Protein AF-A0A9W6KSX2-F1 (afdb_monomer_lite)

Radius of gyration: 22.11 Å; chains: 1; bounding box: 49×30×66 Å

Secondary structure (DSSP, 8-state):
-HHHHHHTSTT--EE-TTSPEEETTEEEEEEETTEEEETTSS-EEEEETTEEEESS-EEEPPPGGG-HHHHHHHHHHHHHHHHHHHHH-TT-HHHHHHHHHHHHHHHHHHHHHHHSGGGGGGS--HHHHHHTTHHHHHHHHHHHHHHHHHHHHTT--HHHHHHHHHHHHHHHHHHHHHHHHHHT----

pLDDT: mean 73.08, std 12.64, range [38.31, 95.81]

Foldseek 3Di:
DVLLCVQLVCQDFDADPVRWTDGNNFTWDDPDPQWTATPVRPWIWHDDPQWIDIVDDIGHDDDPCSHNVVVLVVLVVVLVVLVVVLVVCPPPVLSNVLSVLSSVLSVVVSCCSVPVSVVPSVHDDVVVVVSVVSLVVSLVSLVVVLVVLVVCVVPDDPVSVVVNVVSVVVNVVSVVVVVVVVVSDDDD

Organism: NCBI:txid53360

Structure (mmCIF, N/CA/C/O backbone):
data_AF-A0A9W6KSX2-F1
#
_entry.id   AF-A0A9W6KSX2-F1
#
loop_
_atom_site.group_PDB
_atom_site.id
_atom_site.type_symbol
_atom_site.label_atom_id
_atom_site.label_alt_id
_atom_site.label_comp_id
_atom_site.label_asym_id
_atom_site.label_entity_id
_atom_site.label_seq_id
_atom_site.pdbx_PDB_ins_code
_atom_site.Cartn_x
_atom_site.Cartn_y
_atom_site.Cartn_z
_atom_site.occupancy
_atom_site.B_iso_or_equiv
_atom_site.auth_seq_id
_atom_site.auth_comp_id
_atom_site.auth_asym_id
_atom_site.auth_atom_id
_atom_site.pdbx_PDB_model_num
ATOM 1 N N . MET A 1 1 ? -4.655 -10.029 7.990 1.00 45.19 1 MET A N 1
ATOM 2 C CA . MET A 1 1 ? -5.972 -9.410 7.705 1.00 45.19 1 MET A CA 1
ATOM 3 C C . MET A 1 1 ? -6.126 -8.093 8.462 1.00 45.19 1 MET A C 1
ATOM 5 O O . MET A 1 1 ? -6.450 -7.082 7.858 1.00 45.19 1 MET A O 1
ATOM 9 N N . GLU A 1 2 ? -5.774 -8.075 9.745 1.00 42.00 2 GLU A N 1
ATOM 10 C CA . GLU A 1 2 ? -5.816 -6.917 10.650 1.00 42.00 2 GLU A CA 1
ATOM 11 C C . GLU A 1 2 ? -5.175 -5.620 10.111 1.00 42.00 2 GLU A C 1
ATOM 13 O O . GLU A 1 2 ? -5.814 -4.574 10.108 1.00 42.00 2 GLU A O 1
ATOM 18 N N . ARG A 1 3 ? -3.954 -5.670 9.555 1.00 44.31 3 ARG A N 1
ATOM 19 C CA . ARG A 1 3 ? -3.257 -4.478 9.019 1.00 44.31 3 ARG A CA 1
ATOM 20 C C . ARG A 1 3 ? -3.968 -3.819 7.834 1.00 44.31 3 ARG A C 1
ATOM 22 O O . ARG A 1 3 ? -3.914 -2.602 7.681 1.00 44.31 3 ARG A O 1
ATOM 29 N N . LEU A 1 4 ? -4.672 -4.603 7.022 1.00 45.72 4 LEU A N 1
ATOM 30 C CA . LEU A 1 4 ? -5.437 -4.089 5.887 1.00 45.72 4 LEU A CA 1
ATOM 31 C C . LEU A 1 4 ? -6.707 -3.379 6.349 1.00 45.72 4 LEU A C 1
ATOM 33 O O . LEU A 1 4 ? -7.027 -2.302 5.863 1.00 45.72 4 LEU A O 1
ATOM 37 N N . LEU A 1 5 ? -7.370 -3.923 7.363 1.00 48.94 5 LEU A N 1
ATOM 38 C CA . LEU A 1 5 ? -8.538 -3.307 7.984 1.00 48.94 5 LEU A CA 1
ATOM 39 C C . LEU A 1 5 ? -8.182 -2.033 8.782 1.00 48.94 5 LEU A C 1
ATOM 41 O O . LEU A 1 5 ? -8.988 -1.098 8.835 1.00 48.94 5 LEU A O 1
ATOM 45 N N . VAL A 1 6 ? -6.957 -1.953 9.325 1.00 51.69 6 VAL A N 1
ATOM 46 C CA . VAL A 1 6 ? -6.369 -0.723 9.895 1.00 51.69 6 VAL A CA 1
ATOM 47 C C . VAL A 1 6 ? -6.092 0.323 8.805 1.00 51.69 6 VAL A C 1
ATOM 49 O O . VAL A 1 6 ? -6.403 1.505 8.986 1.00 51.69 6 VAL A O 1
ATOM 52 N N . LEU A 1 7 ? -5.551 -0.089 7.652 1.00 48.88 7 LEU A N 1
ATOM 53 C CA . LEU A 1 7 ? -5.307 0.801 6.507 1.00 48.88 7 LEU A CA 1
ATOM 54 C C . LEU A 1 7 ? -6.605 1.343 5.895 1.00 48.88 7 LEU A C 1
ATOM 56 O O . LEU A 1 7 ? -6.658 2.517 5.535 1.00 48.88 7 LEU A O 1
ATOM 60 N N . LEU A 1 8 ? -7.653 0.521 5.828 1.00 51.03 8 LEU A N 1
ATOM 61 C CA . LEU A 1 8 ? -8.953 0.856 5.235 1.00 51.03 8 LEU A CA 1
ATOM 62 C C . LEU A 1 8 ? -9.888 1.623 6.185 1.00 51.03 8 LEU A C 1
ATOM 64 O O . LEU A 1 8 ? -11.040 1.886 5.850 1.00 51.03 8 LEU A O 1
ATOM 68 N N . GLY A 1 9 ? -9.407 2.007 7.368 1.00 50.12 9 GLY A N 1
ATOM 69 C CA . GLY A 1 9 ? -10.124 2.886 8.291 1.00 50.12 9 GLY A CA 1
ATOM 70 C C . GLY A 1 9 ? -11.144 2.193 9.197 1.00 50.12 9 GLY A C 1
ATOM 71 O O . GLY A 1 9 ? -11.466 2.754 10.236 1.00 50.12 9 GLY A O 1
ATOM 72 N N . SER A 1 10 ? -11.591 0.975 8.875 1.00 49.28 10 SER A N 1
ATOM 73 C CA . SER A 1 10 ? -12.605 0.251 9.666 1.00 49.28 10 SER A CA 1
ATOM 74 C C . SER A 1 10 ? -12.151 -0.155 11.077 1.00 49.28 10 SER A C 1
ATOM 76 O O . SER A 1 10 ? -12.988 -0.334 11.953 1.00 49.28 10 SER A O 1
ATOM 78 N N . LEU A 1 11 ? -10.837 -0.255 11.323 1.00 60.06 11 LEU A N 1
ATOM 79 C CA . LEU A 1 11 ? -10.276 -0.536 12.655 1.00 60.06 11 LEU A CA 1
ATOM 80 C C . LEU A 1 11 ? -9.572 0.669 13.287 1.00 60.06 11 LEU A C 1
ATOM 82 O O . LEU A 1 11 ? -8.834 0.505 14.259 1.00 60.06 11 LEU A O 1
ATOM 86 N N . ARG A 1 12 ? -9.725 1.875 12.726 1.00 68.44 12 ARG A N 1
ATOM 87 C CA . ARG A 1 12 ? -9.103 3.058 13.326 1.00 68.44 12 ARG A CA 1
ATOM 88 C C . ARG A 1 12 ? -9.795 3.392 14.635 1.00 68.44 12 ARG A C 1
ATOM 90 O O . ARG A 1 12 ? -11.015 3.384 14.715 1.00 68.44 12 ARG A O 1
ATOM 97 N N . LEU A 1 13 ? -8.981 3.741 15.622 1.00 78.38 13 LEU A N 1
ATOM 98 C CA . LEU A 1 13 ? -9.463 4.377 16.830 1.00 78.38 13 LEU A CA 1
ATOM 99 C C . LEU A 1 13 ? -10.083 5.729 16.456 1.00 78.38 13 LEU A C 1
ATOM 101 O O . LEU A 1 13 ? -9.382 6.617 15.962 1.00 78.38 13 LEU A O 1
ATOM 105 N N . THR A 1 14 ? -11.381 5.880 16.686 1.00 84.75 14 THR A N 1
ATOM 106 C CA . THR A 1 14 ? -12.082 7.161 16.556 1.00 84.75 14 THR A CA 1
ATOM 107 C C . THR A 1 14 ? -12.855 7.447 17.827 1.00 84.75 14 THR A C 1
ATOM 109 O O . THR A 1 14 ? -13.502 6.555 18.366 1.00 84.75 14 THR A O 1
ATOM 112 N N . VAL A 1 15 ? -12.801 8.693 18.288 1.00 87.31 15 VAL A N 1
ATOM 113 C CA . VAL A 1 15 ? -13.547 9.150 19.463 1.00 87.31 15 VAL A CA 1
ATOM 114 C C . VAL A 1 15 ? -14.745 9.952 18.966 1.00 87.31 15 VAL A C 1
ATOM 116 O O . VAL A 1 15 ? -14.569 10.928 18.232 1.00 87.31 15 VAL A O 1
ATOM 119 N N . ALA A 1 16 ? -15.951 9.508 19.307 1.00 87.81 16 ALA A N 1
ATOM 120 C CA . ALA A 1 16 ? -17.188 10.216 19.016 1.00 87.81 16 ALA A CA 1
ATOM 121 C C . ALA A 1 16 ? -17.361 11.424 19.956 1.00 87.81 16 ALA A C 1
ATOM 123 O O . ALA A 1 16 ? -16.694 11.548 20.982 1.00 87.81 16 ALA A O 1
ATOM 124 N N . GLY A 1 17 ? -18.246 12.357 19.590 1.00 87.00 17 GLY A N 1
ATOM 125 C CA . GLY A 1 17 ? -18.439 13.609 20.337 1.00 87.00 17 GLY A CA 1
ATOM 126 C C . GLY A 1 17 ? -19.014 13.432 21.749 1.00 87.00 17 GLY A C 1
ATOM 127 O O . GLY A 1 17 ? -18.943 14.357 22.550 1.00 87.00 17 GLY A O 1
ATOM 128 N N . ASP A 1 18 ? -19.564 12.257 22.049 1.00 90.06 18 ASP A N 1
ATOM 129 C CA . ASP A 1 18 ? -20.077 11.846 23.358 1.00 90.06 18 ASP A CA 1
ATOM 130 C C . ASP A 1 18 ? -19.019 11.147 24.235 1.00 90.06 18 ASP A C 1
ATOM 132 O O . ASP A 1 18 ? -19.313 10.783 25.369 1.00 90.06 18 ASP A O 1
ATOM 136 N N . GLY A 1 19 ? -17.793 10.971 23.726 1.00 90.38 19 GLY A N 1
ATOM 137 C CA . GLY A 1 19 ? -16.716 10.254 24.409 1.00 90.38 19 GLY A CA 1
ATOM 138 C C . GLY A 1 19 ? -16.679 8.748 24.133 1.00 90.38 19 GLY A C 1
ATOM 139 O O . GLY A 1 19 ? -15.767 8.081 24.618 1.00 90.38 19 GLY A O 1
ATOM 140 N N . THR A 1 20 ? -17.603 8.207 23.330 1.00 91.94 20 THR A N 1
ATOM 141 C CA . THR A 1 20 ? -17.569 6.798 22.915 1.00 91.94 20 THR A CA 1
ATOM 142 C C . THR A 1 20 ? -16.361 6.550 22.012 1.00 91.94 20 THR A C 1
ATOM 144 O O . THR A 1 20 ? -16.126 7.266 21.034 1.00 91.94 20 THR A O 1
ATOM 147 N N . VAL A 1 21 ? -15.577 5.521 22.324 1.00 90.44 21 VAL A N 1
ATOM 148 C CA . VAL A 1 21 ? -14.418 5.111 21.530 1.00 90.44 21 VAL A CA 1
ATOM 149 C C . VAL A 1 21 ? -14.839 3.977 20.610 1.00 90.44 21 VAL A C 1
ATOM 151 O O . VAL A 1 21 ? -15.205 2.898 21.063 1.00 90.44 21 VAL A O 1
ATOM 154 N N . HIS A 1 22 ? -14.743 4.193 19.304 1.00 87.69 22 HIS A N 1
ATOM 155 C CA . HIS A 1 22 ? -14.868 3.117 18.331 1.00 87.69 22 HIS A CA 1
ATOM 156 C C . HIS A 1 22 ? -13.477 2.588 18.010 1.00 87.69 22 HIS A C 1
ATOM 158 O O . HIS A 1 22 ? -12.605 3.332 17.549 1.00 87.69 22 HIS A O 1
ATOM 164 N N . PHE A 1 23 ? -13.269 1.298 18.240 1.00 86.50 23 PHE A N 1
ATOM 165 C CA . PHE A 1 23 ? -12.030 0.620 17.900 1.00 86.50 23 PHE A CA 1
ATOM 166 C C . PHE A 1 23 ? -12.359 -0.763 17.368 1.00 86.50 23 PHE A C 1
ATOM 168 O O . PHE A 1 23 ? -13.165 -1.489 17.933 1.00 86.50 23 PHE A O 1
ATOM 175 N N . LYS A 1 24 ? -11.761 -1.121 16.233 1.00 81.81 24 LYS A N 1
ATOM 176 C CA . LYS A 1 24 ? -11.943 -2.437 15.610 1.00 81.81 24 LYS A CA 1
ATOM 177 C C . LYS A 1 24 ? -13.386 -2.868 15.304 1.00 81.81 24 LYS A C 1
ATOM 179 O O . LYS A 1 24 ? -13.676 -4.055 15.253 1.00 81.81 24 LYS A O 1
ATOM 184 N N . GLY A 1 25 ? -14.278 -1.911 15.059 1.00 81.75 25 GLY A N 1
ATOM 185 C CA . GLY A 1 25 ? -15.701 -2.193 14.844 1.00 81.75 25 GLY A CA 1
ATOM 186 C C . GLY A 1 25 ? -16.497 -2.432 16.131 1.00 81.75 25 GLY A C 1
ATOM 187 O O . GLY A 1 25 ? -17.696 -2.673 16.044 1.00 81.75 25 GLY A O 1
ATOM 188 N N . HIS A 1 26 ? -15.862 -2.312 17.298 1.00 88.62 26 HIS A N 1
ATOM 189 C CA . HIS A 1 26 ? -16.503 -2.362 18.605 1.00 88.62 26 HIS A CA 1
ATOM 190 C C . HIS A 1 26 ? -16.639 -0.958 19.200 1.00 88.62 26 HIS A C 1
ATOM 192 O O . HIS A 1 26 ? -15.851 -0.052 18.906 1.00 88.62 26 HIS A O 1
ATOM 198 N N . GLU A 1 27 ? -17.663 -0.788 20.033 1.00 93.19 27 GLU A N 1
ATOM 199 C CA . GLU A 1 27 ? -17.914 0.423 20.811 1.00 93.19 27 GLU A CA 1
ATOM 200 C C . GLU A 1 27 ? -17.447 0.213 22.245 1.00 93.19 27 GLU A C 1
ATOM 202 O O . GLU A 1 27 ? -17.906 -0.707 22.926 1.00 93.19 27 GLU A O 1
ATOM 207 N N . TYR A 1 28 ? -16.568 1.098 22.699 1.00 94.44 28 TYR A N 1
ATOM 208 C CA . TYR A 1 28 ? -16.065 1.132 24.057 1.00 94.44 28 TYR A CA 1
ATOM 209 C C . TYR A 1 28 ? -16.536 2.419 24.739 1.00 94.44 28 TYR A C 1
ATOM 211 O O . TYR A 1 28 ? -16.356 3.522 24.216 1.00 94.44 28 TYR A O 1
ATOM 219 N N . ALA A 1 29 ? -17.147 2.274 25.909 1.00 95.81 29 ALA A N 1
ATOM 220 C CA . ALA A 1 29 ? -17.600 3.379 26.745 1.00 95.81 29 ALA A CA 1
ATOM 221 C C . ALA A 1 29 ? -16.630 3.586 27.913 1.00 95.81 29 ALA A C 1
ATOM 223 O O . ALA A 1 29 ? -16.002 2.633 28.372 1.00 95.81 29 ALA A O 1
ATOM 224 N N . ASP A 1 30 ? -16.511 4.823 28.395 1.00 94.56 30 ASP A N 1
ATOM 225 C CA . ASP A 1 30 ? -15.675 5.136 29.557 1.00 94.56 30 ASP A CA 1
ATOM 226 C C . ASP A 1 30 ? -16.168 4.361 30.793 1.00 94.56 30 ASP A C 1
ATOM 228 O O . ASP A 1 30 ? -17.314 4.507 31.224 1.00 94.56 30 ASP A O 1
ATOM 232 N N . ALA A 1 31 ? -15.294 3.519 31.343 1.00 94.12 31 ALA A N 1
ATOM 233 C CA . ALA A 1 31 ? -15.515 2.757 32.570 1.00 94.12 31 ALA A CA 1
ATOM 234 C C . ALA A 1 31 ? -14.846 3.424 33.790 1.00 94.12 31 ALA A C 1
ATOM 236 O O . ALA A 1 31 ? -14.932 2.911 34.908 1.00 94.12 31 ALA A O 1
ATOM 237 N N . GLY A 1 32 ? -14.205 4.582 33.592 1.00 92.56 32 GLY A N 1
ATOM 238 C CA . GLY A 1 32 ? -13.496 5.350 34.606 1.00 92.56 32 GLY A CA 1
ATOM 239 C C . GLY A 1 32 ? -12.005 5.016 34.688 1.00 92.56 32 GLY A C 1
ATOM 240 O O . GLY A 1 32 ? -11.540 3.946 34.307 1.00 92.56 32 GLY A O 1
ATOM 241 N N . GLY A 1 33 ? -11.209 5.964 35.195 1.00 89.38 33 GLY A N 1
ATOM 242 C CA . GLY A 1 33 ? -9.768 5.760 35.408 1.00 89.38 33 GLY A CA 1
ATOM 243 C C . GLY A 1 33 ? -8.941 5.596 34.124 1.00 89.38 33 GLY A C 1
ATOM 244 O O . GLY A 1 33 ? -7.821 5.097 34.192 1.00 89.38 33 GLY A O 1
ATOM 245 N N . GLY A 1 34 ? -9.475 6.005 32.966 1.00 89.06 34 GLY A N 1
ATOM 246 C CA . GLY A 1 34 ? -8.834 5.821 31.657 1.00 89.06 34 GLY A CA 1
ATOM 247 C C . GLY A 1 34 ? -9.027 4.425 31.051 1.00 89.06 34 GLY A C 1
ATOM 248 O O . GLY A 1 34 ? -8.424 4.132 30.017 1.00 89.06 34 GLY A O 1
ATOM 249 N N . LEU A 1 35 ? -9.852 3.587 31.686 1.00 92.38 35 LEU A N 1
ATOM 250 C CA . LEU A 1 35 ? -10.306 2.300 31.177 1.00 92.38 35 LEU A CA 1
ATOM 251 C C . LEU A 1 35 ? -11.591 2.503 30.375 1.00 92.38 35 LEU A C 1
ATOM 253 O O . LEU A 1 35 ? -12.512 3.173 30.834 1.00 92.38 35 LEU A O 1
ATOM 257 N N . TYR A 1 36 ? -11.672 1.883 29.208 1.00 94.75 36 TYR A N 1
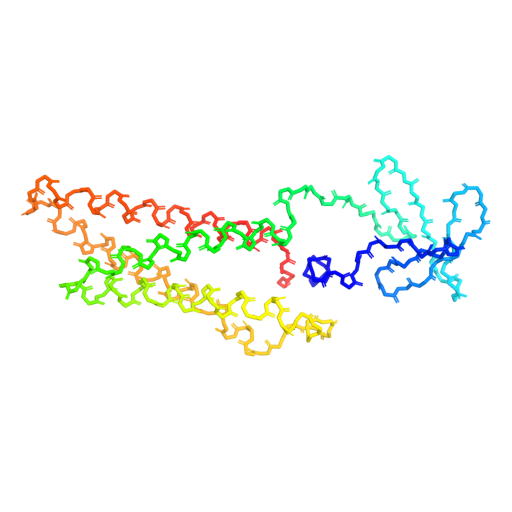ATOM 258 C CA . TYR A 1 36 ? -12.888 1.834 28.411 1.00 94.75 36 TYR A CA 1
ATOM 259 C C . TYR A 1 36 ? -13.357 0.385 28.336 1.00 94.75 36 TYR A C 1
ATOM 261 O O . TYR A 1 36 ? -12.557 -0.500 28.059 1.00 94.75 36 TYR A O 1
ATOM 269 N N . ALA A 1 37 ? -14.634 0.122 28.583 1.00 95.50 37 ALA A N 1
ATOM 270 C CA . ALA A 1 37 ? -15.202 -1.220 28.483 1.00 95.50 37 ALA A CA 1
ATOM 271 C C . ALA A 1 37 ? -16.023 -1.332 27.202 1.00 95.50 37 ALA A C 1
ATOM 273 O O . ALA A 1 37 ? -16.788 -0.420 26.870 1.00 95.50 37 ALA A O 1
ATOM 274 N N . GLN A 1 38 ? -15.883 -2.446 26.483 1.00 95.12 38 GLN A N 1
ATOM 275 C CA . GLN A 1 38 ? -16.769 -2.752 25.370 1.00 95.12 38 GLN A CA 1
ATOM 276 C C . GLN A 1 38 ? -18.211 -2.789 25.885 1.00 95.12 38 GLN A C 1
ATOM 278 O O . GLN A 1 38 ? -18.476 -3.269 26.986 1.00 95.12 38 GLN A O 1
ATOM 283 N N . ARG A 1 39 ? -19.164 -2.308 25.084 1.00 91.19 39 ARG A N 1
ATOM 284 C CA . ARG A 1 39 ? -20.585 -2.248 25.465 1.00 91.19 39 ARG A CA 1
ATOM 285 C C . ARG A 1 39 ? -21.181 -3.603 25.878 1.00 91.19 39 ARG A C 1
ATOM 287 O O . ARG A 1 39 ? -22.082 -3.640 26.710 1.00 91.19 39 ARG A O 1
ATOM 294 N N . ASP A 1 40 ? -20.641 -4.689 25.328 1.00 90.62 40 ASP A N 1
ATOM 295 C CA . ASP A 1 40 ? -21.025 -6.074 25.632 1.00 90.62 40 ASP A CA 1
ATOM 296 C C . ASP A 1 40 ? -20.264 -6.668 26.837 1.00 90.62 40 ASP A C 1
ATOM 298 O O . ASP A 1 40 ? -20.581 -7.762 27.291 1.00 90.62 40 ASP A O 1
ATOM 302 N N . GLY A 1 41 ? -19.270 -5.948 27.372 1.00 87.69 41 GLY A N 1
ATOM 303 C CA . GLY A 1 41 ? -18.492 -6.321 28.558 1.00 87.69 41 GLY A CA 1
ATOM 304 C C . GLY A 1 41 ? -17.389 -7.363 28.340 1.00 87.69 41 GLY A C 1
ATOM 305 O O . GLY A 1 41 ? -16.785 -7.794 29.318 1.00 87.69 41 GLY A O 1
ATOM 306 N N . GLU A 1 42 ? -17.125 -7.781 27.099 1.00 88.44 42 GLU A N 1
ATOM 307 C CA . GLU A 1 42 ? -16.169 -8.864 26.804 1.00 88.44 42 GLU A CA 1
ATOM 308 C C . GLU A 1 42 ? -14.704 -8.423 26.675 1.00 88.44 42 GLU A C 1
ATOM 310 O O . GLU A 1 42 ? -13.815 -9.267 26.763 1.00 88.44 42 G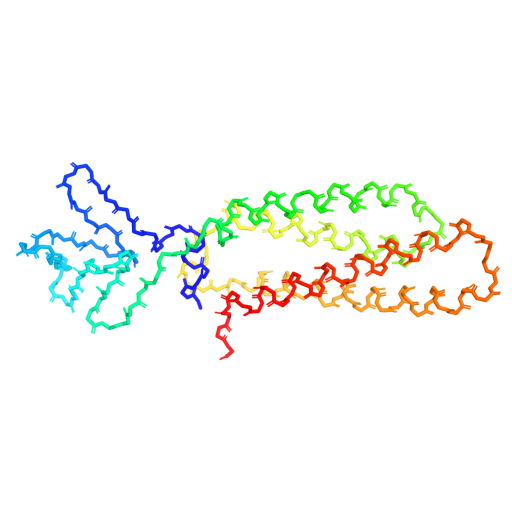LU A O 1
ATOM 315 N N . ASP A 1 43 ? -14.440 -7.131 26.474 1.00 91.50 43 ASP A N 1
ATOM 316 C CA . ASP A 1 43 ? -13.091 -6.603 26.252 1.00 91.50 43 ASP A CA 1
ATOM 317 C C . ASP A 1 43 ? -12.939 -5.218 26.887 1.00 91.50 43 ASP A C 1
ATOM 319 O O . ASP A 1 43 ? -13.886 -4.421 26.941 1.00 91.50 43 ASP A O 1
ATOM 323 N N . HIS A 1 44 ? -11.726 -4.916 27.335 1.00 92.88 44 HIS A N 1
ATOM 324 C CA . HIS A 1 44 ? -11.356 -3.617 27.873 1.00 92.88 44 HIS A CA 1
ATOM 325 C C . HIS A 1 44 ? -10.279 -2.979 27.018 1.00 92.88 44 HIS A C 1
ATOM 327 O O . HIS A 1 44 ? -9.358 -3.632 26.547 1.00 92.88 44 HIS A O 1
ATOM 333 N N . LEU A 1 45 ? -10.370 -1.666 26.862 1.00 91.81 45 LEU A N 1
ATOM 334 C CA . LEU A 1 45 ? -9.443 -0.859 26.100 1.00 91.81 45 LEU A CA 1
ATOM 335 C C . LEU A 1 45 ? -8.778 0.157 27.025 1.00 91.81 45 LEU A C 1
ATOM 337 O O . LEU A 1 45 ? -9.434 0.911 27.744 1.00 91.81 45 LEU A O 1
ATOM 341 N N . VAL A 1 46 ? -7.451 0.188 26.985 1.00 93.06 46 VAL A N 1
ATOM 342 C CA . VAL A 1 46 ? -6.616 1.113 27.753 1.00 93.06 46 VAL A CA 1
ATOM 343 C C . VAL A 1 46 ? -5.631 1.825 26.843 1.00 93.06 46 VAL A C 1
ATOM 345 O O . VAL A 1 46 ? -5.022 1.238 25.948 1.00 93.06 46 VAL A O 1
ATOM 348 N N . PHE A 1 47 ? -5.444 3.114 27.104 1.00 89.00 47 PHE A N 1
ATOM 349 C CA . PHE A 1 47 ? -4.448 3.931 26.422 1.00 89.00 47 PHE A CA 1
ATOM 350 C C . PHE A 1 47 ? -3.180 4.011 27.267 1.00 89.00 47 PHE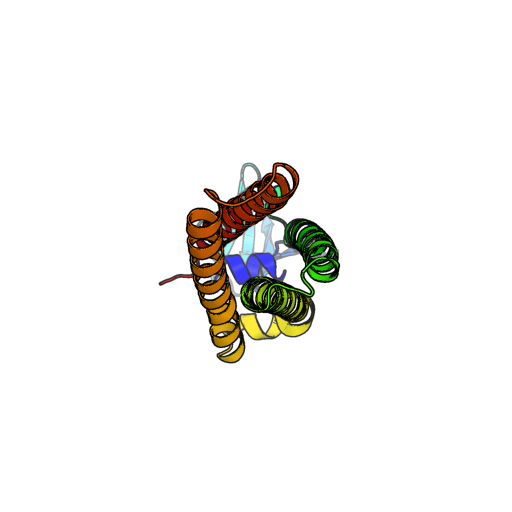 A C 1
ATOM 352 O O . PHE A 1 47 ? -3.217 4.487 28.401 1.00 89.00 47 PHE A O 1
ATOM 359 N N . ARG A 1 48 ? -2.042 3.581 26.714 1.00 87.62 48 ARG A N 1
ATOM 360 C CA . ARG A 1 48 ? -0.753 3.591 27.419 1.00 87.62 48 ARG A CA 1
ATOM 361 C C . ARG A 1 48 ? 0.365 4.031 26.490 1.00 87.62 48 ARG A C 1
ATOM 363 O O . ARG A 1 48 ? 0.575 3.415 25.456 1.00 87.62 48 ARG A O 1
ATOM 370 N N . ASP A 1 49 ? 1.074 5.101 26.845 1.00 86.38 49 ASP A N 1
ATOM 371 C CA . ASP A 1 49 ? 2.280 5.559 26.136 1.00 86.38 49 ASP A CA 1
ATOM 372 C C . ASP A 1 49 ? 2.099 5.724 24.607 1.00 86.38 49 ASP A C 1
ATOM 374 O O . ASP A 1 49 ? 2.982 5.414 23.811 1.00 86.38 49 ASP A O 1
ATOM 378 N N . GLY A 1 50 ? 0.923 6.198 24.171 1.00 78.44 50 GLY A N 1
ATOM 379 C CA . GLY A 1 50 ? 0.588 6.353 22.746 1.00 78.44 50 GLY A CA 1
ATOM 380 C C . GLY A 1 50 ? 0.174 5.059 22.028 1.00 78.44 50 GLY A C 1
ATOM 381 O O . GLY A 1 50 ? -0.012 5.071 20.809 1.00 78.44 50 GLY A O 1
ATOM 382 N N . ARG A 1 51 ? 0.004 3.966 22.775 1.00 81.62 51 ARG A N 1
ATOM 383 C CA . ARG A 1 51 ? -0.515 2.668 22.332 1.00 81.62 51 ARG A CA 1
ATOM 384 C C . ARG A 1 51 ? -1.925 2.438 22.859 1.00 81.62 51 ARG A C 1
ATOM 386 O O . ARG A 1 51 ? -2.354 3.058 23.834 1.00 81.62 51 ARG A O 1
ATOM 393 N N . VAL A 1 52 ? -2.627 1.534 22.192 1.00 85.44 52 VAL A N 1
ATOM 394 C CA . VAL A 1 52 ? -3.958 1.059 22.564 1.00 85.44 52 VAL A CA 1
ATOM 395 C C . VAL A 1 52 ? -3.813 -0.412 22.914 1.00 85.44 52 VAL A C 1
ATOM 397 O O . VAL A 1 52 ? -3.451 -1.208 22.051 1.00 85.44 52 VAL A O 1
ATOM 400 N N . ALA A 1 53 ? -4.048 -0.767 24.169 1.00 87.88 53 ALA A N 1
ATOM 401 C CA . ALA A 1 53 ? -4.051 -2.146 24.628 1.00 87.88 53 ALA A CA 1
ATOM 402 C C . ALA A 1 53 ? -5.499 -2.611 24.799 1.00 87.88 53 ALA A C 1
ATOM 404 O O . ALA A 1 53 ? -6.314 -1.879 25.356 1.00 87.88 53 ALA A O 1
ATOM 405 N N . THR A 1 54 ? -5.797 -3.799 24.281 1.00 88.94 54 THR A N 1
ATOM 406 C CA . THR A 1 54 ? -7.021 -4.552 24.607 1.00 88.94 54 THR A CA 1
ATOM 407 C C . THR A 1 54 ? -6.686 -5.650 25.620 1.00 88.94 54 THR A C 1
ATOM 409 O O . THR A 1 54 ? -5.496 -5.868 25.859 1.00 88.94 54 THR A O 1
ATOM 412 N N . ASP A 1 55 ? -7.655 -6.400 26.154 1.00 86.88 55 ASP A N 1
ATOM 413 C CA . ASP A 1 55 ? -7.351 -7.555 27.028 1.00 86.88 55 ASP A CA 1
ATOM 414 C C . ASP A 1 55 ? -6.512 -8.635 26.304 1.00 86.88 55 ASP A C 1
ATOM 416 O O . ASP A 1 55 ? -5.871 -9.483 26.929 1.00 86.88 55 ASP A O 1
ATOM 420 N N . GLY A 1 56 ? -6.487 -8.584 24.968 1.00 84.12 56 GLY A N 1
ATOM 421 C CA . GLY A 1 56 ? -5.577 -9.335 24.111 1.00 84.12 56 GLY A CA 1
ATOM 422 C C . GLY A 1 56 ? -4.295 -8.563 23.738 1.00 84.12 56 GLY A C 1
ATOM 423 O O . GLY A 1 56 ? -3.476 -8.241 24.596 1.00 84.12 56 GLY A O 1
ATOM 424 N N . PRO A 1 57 ? -4.026 -8.339 22.439 1.00 80.50 57 PRO A N 1
ATOM 425 C CA . PRO A 1 57 ? -2.758 -7.761 21.993 1.00 80.50 57 PRO A CA 1
ATOM 426 C C . PRO A 1 57 ? -2.721 -6.226 22.123 1.00 80.50 57 PRO A C 1
ATOM 428 O O . PRO A 1 57 ? -3.750 -5.546 22.133 1.00 80.50 57 PRO A O 1
ATOM 431 N N . GLU A 1 58 ? -1.505 -5.677 22.177 1.00 82.00 58 GLU A N 1
ATOM 432 C CA . GLU A 1 58 ? -1.256 -4.233 22.124 1.00 82.00 58 GLU A CA 1
ATOM 433 C C . GLU A 1 58 ? -1.106 -3.744 20.677 1.00 82.00 58 GLU A C 1
ATOM 435 O O . GLU A 1 58 ? -0.433 -4.369 19.853 1.00 82.00 58 GLU A O 1
ATOM 440 N N . TYR A 1 59 ? -1.683 -2.580 20.382 1.00 77.44 59 TYR A N 1
ATOM 441 C CA . TYR A 1 59 ? -1.604 -1.927 19.080 1.00 77.44 59 TYR A CA 1
ATOM 442 C C . TYR A 1 59 ? -0.874 -0.592 19.196 1.00 77.44 59 TYR A C 1
ATOM 444 O O . TYR A 1 59 ? -1.230 0.286 19.986 1.00 77.44 59 TYR A O 1
ATOM 452 N N . GLU A 1 60 ? 0.142 -0.415 18.359 1.00 76.06 60 GLU A N 1
ATOM 453 C CA . GLU A 1 60 ? 0.882 0.835 18.254 1.00 76.06 60 GLU A CA 1
ATOM 454 C C . GLU A 1 60 ? 0.276 1.735 17.176 1.00 76.06 60 GLU A C 1
ATOM 456 O O . GLU A 1 60 ? -0.206 1.275 16.133 1.00 76.06 60 GLU A O 1
ATOM 461 N N . ARG A 1 61 ? 0.296 3.047 17.426 1.00 68.00 61 ARG A N 1
ATOM 462 C CA . ARG A 1 61 ? -0.121 4.030 16.433 1.00 68.00 61 ARG A CA 1
ATOM 463 C C . ARG A 1 61 ? 0.810 3.940 15.226 1.00 68.00 61 ARG A C 1
ATOM 465 O O . ARG A 1 61 ? 2.000 4.216 15.337 1.00 68.00 61 ARG A O 1
ATOM 472 N N . LEU A 1 62 ? 0.244 3.621 14.064 1.00 62.38 62 LEU A N 1
ATOM 473 C CA . LEU A 1 62 ? 0.970 3.679 12.798 1.00 62.38 62 LEU A CA 1
ATOM 474 C C . LEU A 1 62 ? 1.544 5.083 12.576 1.00 62.38 62 LEU A C 1
ATOM 476 O O . LEU A 1 62 ? 0.849 6.090 12.770 1.00 62.38 62 LEU A O 1
ATOM 480 N N . GLY A 1 63 ? 2.810 5.143 12.160 1.00 66.25 63 GLY A N 1
ATOM 481 C CA . GLY A 1 63 ? 3.472 6.402 11.861 1.00 66.25 63 GLY A CA 1
ATOM 482 C C . GLY A 1 63 ? 2.824 7.102 10.660 1.00 66.25 63 GLY A C 1
ATOM 483 O O . GLY A 1 63 ? 2.131 6.471 9.859 1.00 66.25 63 GLY A O 1
ATOM 484 N N . PRO A 1 64 ? 3.063 8.412 10.463 1.00 64.50 64 PRO A N 1
ATOM 485 C CA . PRO A 1 64 ? 2.574 9.128 9.280 1.00 64.50 64 PRO A CA 1
ATOM 486 C C . PRO A 1 64 ? 3.042 8.481 7.967 1.00 64.50 64 PRO A C 1
ATOM 488 O O . PRO A 1 64 ? 2.305 8.486 6.978 1.00 64.50 64 PRO A O 1
ATOM 491 N N . ALA A 1 65 ? 4.245 7.894 7.992 1.00 60.16 65 ALA A N 1
ATOM 492 C CA . ALA A 1 65 ? 4.852 7.153 6.890 1.00 60.16 65 ALA A CA 1
ATOM 493 C C . ALA A 1 65 ? 4.030 5.922 6.465 1.00 60.16 65 ALA A C 1
ATOM 495 O O . ALA A 1 65 ? 3.994 5.587 5.286 1.00 60.16 65 ALA A O 1
ATOM 496 N N . ASP A 1 66 ? 3.305 5.308 7.401 1.00 59.50 66 ASP A N 1
ATOM 497 C CA . ASP A 1 66 ? 2.524 4.087 7.176 1.00 59.50 66 ASP A CA 1
ATOM 498 C C . ASP A 1 66 ? 1.066 4.387 6.796 1.00 59.50 66 ASP A C 1
ATOM 500 O O . ASP A 1 66 ? 0.231 3.489 6.664 1.00 59.50 66 ASP A O 1
ATOM 504 N N . SER A 1 67 ? 0.720 5.667 6.637 1.00 61.91 67 SER A N 1
ATOM 505 C CA . SER A 1 67 ? -0.644 6.069 6.324 1.00 61.91 67 SER A CA 1
ATOM 506 C C . SER A 1 67 ? -1.005 5.742 4.870 1.00 61.91 67 SER A C 1
ATOM 508 O O . SER A 1 67 ? -0.279 6.072 3.930 1.00 61.91 67 SER A O 1
ATOM 510 N N . LEU A 1 68 ? -2.178 5.126 4.671 1.00 66.00 68 LEU A N 1
ATOM 511 C CA . LEU A 1 68 ? -2.716 4.816 3.341 1.00 66.00 68 LEU A CA 1
ATOM 512 C C . LEU A 1 68 ? -2.668 6.021 2.375 1.00 66.00 68 LEU A C 1
ATOM 514 O O . LEU A 1 68 ? -2.212 5.831 1.251 1.00 66.00 68 LEU A O 1
ATOM 518 N N . PRO A 1 69 ? -3.058 7.256 2.765 1.00 65.75 69 PRO A N 1
ATOM 519 C CA . PRO A 1 69 ? -3.037 8.395 1.849 1.00 65.75 69 PRO A CA 1
ATOM 520 C C . PRO A 1 69 ? -1.632 8.744 1.360 1.00 65.75 69 PRO A C 1
ATOM 522 O O . PRO A 1 69 ? -1.453 8.997 0.173 1.00 65.75 69 PRO A O 1
ATOM 525 N N . LEU A 1 70 ? -0.630 8.721 2.246 1.00 63.62 70 LEU A N 1
ATOM 526 C CA . LEU A 1 70 ? 0.752 8.982 1.853 1.00 63.62 70 LEU A CA 1
ATOM 527 C C . LEU A 1 70 ? 1.248 7.902 0.886 1.00 63.62 70 LEU A C 1
ATOM 529 O O . LEU A 1 70 ? 1.802 8.231 -0.161 1.00 63.62 70 LEU A O 1
ATOM 533 N N . ASN A 1 71 ? 0.969 6.632 1.190 1.00 65.25 71 ASN A N 1
ATOM 534 C CA . ASN A 1 71 ? 1.299 5.516 0.307 1.00 65.25 71 ASN A CA 1
ATOM 535 C C . ASN A 1 71 ? 0.631 5.657 -1.070 1.00 65.25 71 ASN A C 1
ATOM 537 O O . ASN A 1 71 ? 1.284 5.426 -2.083 1.00 65.25 71 ASN A O 1
ATOM 541 N N . LEU A 1 72 ? -0.628 6.107 -1.133 1.00 68.25 72 LEU A N 1
ATOM 542 C CA . LEU A 1 72 ? -1.333 6.370 -2.393 1.00 68.25 72 LEU A CA 1
ATOM 543 C C . LEU A 1 72 ? -0.745 7.558 -3.170 1.00 68.25 72 LEU A C 1
ATOM 545 O O . LEU A 1 72 ? -0.628 7.477 -4.389 1.00 68.25 72 LEU A O 1
ATOM 549 N N . VAL A 1 73 ? -0.343 8.642 -2.498 1.00 70.94 73 VAL A N 1
ATOM 550 C CA . VAL A 1 73 ? 0.318 9.792 -3.147 1.00 70.94 73 VAL A CA 1
ATOM 551 C C . VAL A 1 73 ? 1.657 9.375 -3.751 1.00 70.94 73 VAL A C 1
ATOM 553 O O . VAL A 1 73 ? 1.944 9.692 -4.906 1.00 70.94 73 VAL A O 1
ATOM 556 N N . VAL A 1 74 ? 2.455 8.620 -2.994 1.00 66.75 74 VAL A N 1
ATOM 557 C CA . VAL A 1 74 ? 3.722 8.051 -3.466 1.00 66.75 74 VAL A CA 1
ATOM 558 C C . VAL A 1 74 ? 3.474 7.141 -4.674 1.00 66.75 74 VAL A C 1
ATOM 560 O O . VAL A 1 74 ? 4.145 7.275 -5.698 1.00 66.75 74 VAL A O 1
ATOM 563 N N . LEU A 1 75 ? 2.453 6.281 -4.609 1.00 66.44 75 LEU A N 1
ATOM 564 C CA . LEU A 1 75 ? 2.049 5.412 -5.714 1.00 66.44 75 LEU A CA 1
ATOM 565 C C . LEU A 1 75 ? 1.643 6.200 -6.968 1.00 66.44 75 LEU A C 1
ATOM 567 O O . LEU A 1 75 ? 2.071 5.873 -8.074 1.00 66.44 75 LEU A O 1
ATOM 571 N N . ALA A 1 76 ? 0.847 7.258 -6.806 1.00 66.50 76 ALA A N 1
ATOM 572 C CA . ALA A 1 76 ? 0.392 8.105 -7.902 1.00 66.50 76 ALA A CA 1
ATOM 573 C C . ALA A 1 76 ? 1.563 8.823 -8.590 1.00 66.50 76 ALA A C 1
ATOM 575 O O . ALA A 1 76 ? 1.630 8.856 -9.821 1.00 66.50 76 ALA A O 1
ATOM 576 N N . ALA A 1 77 ? 2.528 9.333 -7.819 1.00 69.31 77 ALA A N 1
ATOM 577 C CA . ALA A 1 77 ? 3.749 9.913 -8.372 1.00 69.31 77 ALA A CA 1
ATOM 578 C C . ALA A 1 77 ? 4.518 8.894 -9.235 1.00 69.31 77 ALA A C 1
ATOM 580 O O . ALA A 1 77 ? 4.968 9.231 -10.333 1.00 69.31 77 ALA A O 1
ATOM 581 N N . PHE A 1 78 ? 4.594 7.628 -8.803 1.00 65.62 78 PHE A N 1
ATOM 582 C CA . PHE A 1 78 ? 5.196 6.562 -9.609 1.00 65.62 78 PHE A CA 1
ATOM 583 C C . PHE A 1 78 ? 4.441 6.284 -10.904 1.00 65.62 78 PHE A C 1
ATOM 585 O O . PHE A 1 78 ? 5.079 6.139 -11.949 1.00 65.62 78 PHE A O 1
ATOM 592 N N . VAL A 1 79 ? 3.105 6.251 -10.866 1.00 65.06 79 VAL A N 1
ATOM 593 C CA . VAL A 1 79 ? 2.280 6.086 -12.073 1.00 65.06 79 VAL A CA 1
ATOM 594 C C . VAL A 1 79 ? 2.600 7.173 -13.098 1.00 65.06 79 VAL A C 1
ATOM 596 O O . VAL A 1 79 ? 2.812 6.863 -14.269 1.00 65.06 79 VAL A O 1
ATOM 599 N N . LEU A 1 80 ? 2.696 8.434 -12.670 1.00 66.50 80 LEU A N 1
ATOM 600 C CA . LEU A 1 80 ? 2.987 9.557 -13.566 1.00 66.50 80 LEU A CA 1
ATOM 601 C C . LEU A 1 80 ? 4.381 9.451 -14.202 1.00 66.50 80 LEU A C 1
ATOM 603 O O . LEU A 1 80 ? 4.522 9.654 -15.410 1.00 66.50 80 LEU A O 1
ATOM 607 N N . ILE A 1 81 ? 5.401 9.074 -13.424 1.00 63.09 81 ILE A N 1
ATOM 608 C CA . ILE A 1 81 ? 6.762 8.852 -13.940 1.00 63.09 81 ILE A CA 1
ATOM 609 C C . ILE A 1 81 ? 6.775 7.693 -14.947 1.00 63.09 81 ILE A C 1
ATOM 611 O O . ILE A 1 81 ? 7.361 7.812 -16.027 1.00 63.09 81 ILE A O 1
ATOM 615 N N . ALA A 1 82 ? 6.098 6.586 -14.627 1.00 62.28 82 ALA A N 1
ATOM 616 C CA . ALA A 1 82 ? 6.007 5.421 -15.502 1.00 62.28 82 ALA A CA 1
ATOM 617 C C . ALA A 1 82 ? 5.292 5.747 -16.824 1.00 62.28 82 ALA A C 1
ATOM 619 O O . ALA A 1 82 ? 5.765 5.353 -17.891 1.00 62.28 82 ALA A O 1
ATOM 620 N N . LEU A 1 83 ? 4.200 6.517 -16.775 1.00 62.53 83 LEU A N 1
ATOM 621 C CA . LEU A 1 83 ? 3.486 7.004 -17.959 1.00 62.53 83 LEU A CA 1
ATOM 622 C C . LEU A 1 83 ? 4.369 7.904 -18.837 1.00 62.53 83 LEU A C 1
ATOM 624 O O . LEU A 1 83 ? 4.382 7.746 -20.060 1.00 62.53 83 LEU A O 1
ATOM 628 N N . GLY A 1 84 ? 5.154 8.796 -18.224 1.00 65.50 84 GLY A N 1
ATOM 629 C CA . GLY A 1 84 ? 6.125 9.633 -18.934 1.00 65.50 84 GLY A CA 1
ATOM 630 C C . GLY A 1 84 ? 7.197 8.809 -19.654 1.00 65.50 84 GLY A C 1
ATOM 631 O O . GLY A 1 84 ? 7.511 9.073 -20.815 1.00 65.50 84 GLY A O 1
ATOM 632 N N . ALA A 1 85 ? 7.709 7.758 -19.007 1.00 61.78 85 ALA A N 1
ATOM 633 C CA . ALA A 1 85 ? 8.651 6.828 -19.628 1.00 61.78 85 ALA A CA 1
ATOM 634 C C . ALA A 1 85 ? 8.008 6.028 -20.778 1.00 61.78 85 ALA A C 1
ATOM 636 O O . ALA A 1 85 ? 8.639 5.826 -21.819 1.00 61.78 85 ALA A O 1
ATOM 637 N N . LEU A 1 86 ? 6.738 5.626 -20.632 1.00 63.56 86 LEU A N 1
ATOM 638 C CA . LEU A 1 86 ? 5.992 4.881 -21.650 1.00 63.56 86 LEU A CA 1
ATOM 639 C C . LEU A 1 86 ? 5.891 5.639 -22.977 1.00 63.56 86 LEU A C 1
ATOM 641 O O . LEU A 1 86 ? 6.051 5.044 -24.045 1.00 63.56 86 LEU A O 1
ATOM 645 N N . ALA A 1 87 ? 5.675 6.956 -22.915 1.00 67.06 87 ALA A N 1
ATOM 646 C CA . ALA A 1 87 ? 5.581 7.809 -24.097 1.00 67.06 87 ALA A CA 1
ATOM 647 C C . ALA A 1 87 ? 6.857 7.757 -24.967 1.00 67.06 87 ALA A C 1
ATOM 649 O O . ALA A 1 87 ? 6.779 7.881 -26.192 1.00 67.06 87 ALA A O 1
ATOM 650 N N . GLY A 1 88 ? 8.021 7.501 -24.357 1.00 63.56 88 GLY A N 1
ATOM 651 C CA . GLY A 1 88 ? 9.307 7.351 -25.045 1.00 63.56 88 GLY A CA 1
ATOM 652 C C . GLY A 1 88 ? 9.596 5.946 -25.596 1.00 63.56 88 GLY A C 1
ATOM 653 O O . GLY A 1 88 ? 10.496 5.785 -26.421 1.00 63.56 88 GLY A O 1
ATOM 654 N N . LEU A 1 89 ? 8.837 4.920 -25.193 1.00 63.84 89 LEU A N 1
ATOM 655 C CA . LEU A 1 89 ? 9.161 3.503 -25.430 1.00 63.84 89 LEU A CA 1
ATOM 656 C C . LEU A 1 89 ? 8.551 2.894 -26.706 1.00 63.84 89 LEU A C 1
ATOM 658 O O . LEU A 1 89 ? 8.610 1.678 -26.885 1.00 63.84 89 LEU A O 1
ATOM 662 N N . ARG A 1 90 ? 8.047 3.706 -27.650 1.00 63.94 90 ARG A N 1
ATOM 663 C CA . ARG A 1 90 ? 7.359 3.257 -28.889 1.00 63.94 90 ARG A CA 1
ATOM 664 C C . ARG A 1 90 ? 8.090 2.197 -29.737 1.00 63.94 90 ARG A C 1
ATOM 666 O O . ARG A 1 90 ? 7.472 1.608 -30.614 1.00 63.94 90 ARG A O 1
ATOM 673 N N . ARG A 1 91 ? 9.388 1.951 -29.520 1.00 68.88 91 ARG A N 1
ATOM 674 C CA . ARG A 1 91 ? 10.198 0.969 -30.269 1.00 68.88 91 ARG A CA 1
ATOM 675 C C . ARG A 1 91 ? 10.597 -0.284 -29.478 1.00 68.88 91 ARG A C 1
ATOM 677 O O . ARG A 1 91 ? 11.367 -1.086 -29.997 1.00 68.88 91 ARG A O 1
ATOM 684 N N . ARG A 1 92 ? 10.131 -0.458 -28.236 1.00 69.00 92 ARG A N 1
ATOM 685 C CA . ARG A 1 92 ? 10.489 -1.603 -27.376 1.00 69.00 92 ARG A CA 1
ATOM 686 C C . ARG A 1 92 ? 9.230 -2.258 -26.801 1.00 69.00 92 ARG A C 1
ATOM 688 O O . ARG A 1 92 ? 8.800 -1.870 -25.715 1.00 69.00 92 ARG A O 1
ATOM 695 N N . PRO A 1 93 ? 8.630 -3.231 -27.510 1.00 74.06 93 PRO A N 1
ATOM 696 C CA . PRO A 1 93 ? 7.303 -3.746 -27.174 1.00 74.06 93 PRO A CA 1
ATOM 697 C C . PRO A 1 93 ? 7.260 -4.425 -25.801 1.00 74.06 93 PRO A C 1
ATOM 699 O O . PRO A 1 93 ? 6.291 -4.239 -25.079 1.00 74.06 93 PRO A O 1
ATOM 702 N N . LEU A 1 94 ? 8.319 -5.136 -25.398 1.00 68.88 94 LEU A N 1
ATOM 703 C CA . LEU A 1 94 ? 8.373 -5.818 -24.098 1.00 68.88 94 LEU A CA 1
ATOM 704 C C . LEU A 1 94 ? 8.467 -4.840 -22.924 1.00 68.88 94 LEU A C 1
ATOM 706 O O . LEU A 1 94 ? 7.720 -4.967 -21.959 1.00 68.88 94 LEU A O 1
ATOM 710 N N . THR A 1 95 ? 9.335 -3.830 -23.018 1.00 68.69 95 THR A N 1
ATOM 711 C CA . THR A 1 95 ? 9.438 -2.789 -21.984 1.00 68.69 95 THR A CA 1
ATOM 712 C C . THR A 1 95 ? 8.144 -1.985 -21.900 1.00 68.69 95 THR A C 1
ATOM 714 O O . THR A 1 95 ? 7.637 -1.760 -20.809 1.00 68.69 95 THR A O 1
ATOM 717 N N . ALA A 1 96 ? 7.567 -1.614 -23.047 1.00 71.75 96 ALA A N 1
ATOM 718 C CA . ALA A 1 96 ? 6.288 -0.916 -23.093 1.00 71.75 96 ALA A CA 1
ATOM 719 C C . ALA A 1 96 ? 5.154 -1.758 -22.484 1.00 71.75 96 ALA A C 1
ATOM 721 O O . ALA A 1 96 ? 4.369 -1.230 -21.703 1.00 71.75 96 ALA A O 1
ATOM 722 N N . ALA A 1 97 ? 5.095 -3.061 -22.781 1.00 74.25 97 ALA A N 1
ATOM 723 C CA . ALA A 1 97 ? 4.098 -3.968 -22.220 1.00 74.25 97 ALA A CA 1
ATOM 724 C C . ALA A 1 97 ? 4.256 -4.133 -20.701 1.00 74.25 97 ALA A C 1
ATOM 726 O O . ALA A 1 97 ? 3.275 -3.993 -19.978 1.00 74.25 97 ALA A O 1
ATOM 727 N N . ALA A 1 98 ? 5.476 -4.364 -20.202 1.00 71.12 98 ALA A N 1
ATOM 728 C CA . ALA A 1 98 ? 5.736 -4.505 -18.768 1.00 71.12 98 ALA A CA 1
ATOM 729 C C . ALA A 1 98 ? 5.412 -3.215 -17.999 1.00 71.12 98 ALA A C 1
ATOM 731 O O . ALA A 1 98 ? 4.773 -3.252 -16.947 1.00 71.12 98 ALA A O 1
ATOM 732 N N . SER A 1 99 ? 5.799 -2.061 -18.546 1.00 72.25 99 SER A N 1
ATOM 733 C CA . SER A 1 99 ? 5.490 -0.765 -17.948 1.00 72.25 99 SER A CA 1
ATOM 734 C C . SER A 1 99 ? 3.991 -0.444 -17.999 1.00 72.25 99 SER A C 1
ATOM 736 O O . SER A 1 99 ? 3.457 0.065 -17.016 1.00 72.25 99 SER A O 1
ATOM 738 N N . LEU A 1 100 ? 3.288 -0.791 -19.084 1.00 78.62 100 LEU A N 1
ATOM 739 C CA . LEU A 1 100 ? 1.832 -0.646 -19.172 1.00 78.62 100 LEU A CA 1
ATOM 740 C C . LEU A 1 100 ? 1.133 -1.531 -18.137 1.00 78.62 100 LEU A C 1
ATOM 742 O O . LEU A 1 100 ? 0.241 -1.061 -17.439 1.00 78.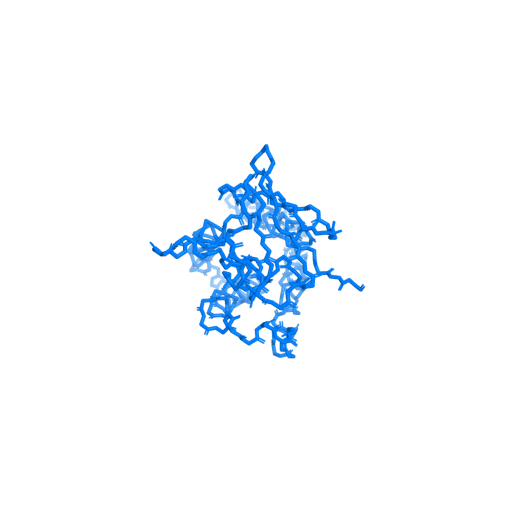62 100 LEU A O 1
ATOM 746 N N . LEU A 1 101 ? 1.568 -2.785 -18.000 1.00 77.94 101 LEU A N 1
ATOM 747 C CA . LEU A 1 101 ? 1.027 -3.717 -17.014 1.00 77.94 101 LEU A CA 1
ATOM 748 C C . LEU A 1 101 ? 1.226 -3.194 -15.584 1.00 77.94 101 LEU A C 1
ATOM 750 O O . LEU A 1 101 ? 0.310 -3.274 -14.770 1.00 77.94 101 LEU A O 1
ATOM 754 N N . GLY A 1 102 ? 2.388 -2.593 -15.304 1.00 74.81 102 GLY A N 1
ATOM 755 C CA . GLY A 1 102 ? 2.665 -1.918 -14.037 1.00 74.81 102 GLY A CA 1
ATOM 756 C C . GLY A 1 102 ? 1.702 -0.764 -13.773 1.00 74.81 102 GLY A C 1
ATOM 757 O O . GLY A 1 102 ? 1.090 -0.709 -12.713 1.00 74.81 102 GLY A O 1
ATOM 758 N N . VAL A 1 103 ? 1.499 0.120 -14.752 1.00 77.25 103 VAL A N 1
ATOM 759 C CA . VAL A 1 103 ? 0.537 1.230 -14.637 1.00 77.25 103 VAL A CA 1
ATOM 760 C C . VAL A 1 103 ? -0.885 0.718 -14.398 1.00 77.25 103 VAL A C 1
ATOM 762 O O . VAL A 1 103 ? -1.570 1.223 -13.511 1.00 77.25 103 VAL A O 1
ATOM 765 N N . VAL A 1 104 ? -1.321 -0.296 -15.151 1.00 82.75 104 VAL A N 1
ATOM 766 C CA . VAL A 1 104 ? -2.647 -0.911 -14.993 1.00 82.75 104 VAL A CA 1
ATOM 767 C C . VAL A 1 104 ? -2.804 -1.496 -13.592 1.00 82.75 104 VAL A C 1
ATOM 769 O O . VAL A 1 104 ? -3.814 -1.234 -12.941 1.00 82.75 104 VAL A O 1
ATOM 772 N N . PHE A 1 105 ? -1.799 -2.219 -13.092 1.00 82.19 105 PHE A N 1
ATOM 773 C CA . PHE A 1 105 ? -1.803 -2.732 -11.724 1.00 82.19 105 PHE A CA 1
ATOM 774 C C . PHE A 1 105 ? -1.964 -1.604 -10.698 1.00 82.19 105 PHE A C 1
ATOM 776 O O . PHE A 1 105 ? -2.841 -1.684 -9.843 1.00 82.19 105 PHE A O 1
ATOM 783 N N . LEU A 1 106 ? -1.171 -0.534 -10.805 1.00 79.94 106 LEU A N 1
ATOM 784 C CA . LEU A 1 106 ? -1.215 0.589 -9.866 1.00 79.94 106 LEU A CA 1
ATOM 785 C C . LEU A 1 106 ? -2.562 1.326 -9.886 1.00 79.94 106 LEU A C 1
ATOM 787 O O . LEU A 1 106 ? -3.086 1.687 -8.830 1.00 79.94 106 LEU A O 1
ATOM 791 N N . ALA A 1 107 ? -3.146 1.518 -11.071 1.00 82.19 107 ALA A N 1
ATOM 792 C CA . ALA A 1 107 ? -4.459 2.135 -11.229 1.00 82.19 107 ALA A CA 1
ATOM 793 C C . ALA A 1 107 ? -5.564 1.272 -10.601 1.00 82.19 107 ALA A C 1
ATOM 795 O O . ALA A 1 107 ? -6.367 1.773 -9.814 1.00 82.19 107 ALA A O 1
ATOM 796 N N . LEU A 1 108 ? -5.568 -0.033 -10.889 1.00 84.56 108 LEU A N 1
ATOM 797 C CA . LEU A 1 108 ? -6.530 -0.974 -10.317 1.00 84.56 108 LEU A CA 1
ATOM 798 C C . LEU A 1 108 ? -6.364 -1.111 -8.800 1.00 84.56 108 LEU A C 1
ATOM 800 O O . LEU A 1 108 ? -7.363 -1.178 -8.085 1.00 84.56 108 LEU A O 1
ATOM 804 N N . LEU A 1 109 ? -5.128 -1.104 -8.296 1.00 81.44 109 LEU A N 1
ATOM 805 C CA . LEU A 1 109 ? -4.847 -1.132 -6.863 1.00 81.44 109 LEU A CA 1
ATOM 806 C C . LEU A 1 109 ? -5.395 0.120 -6.173 1.00 81.44 109 LEU A C 1
ATOM 808 O O . LEU A 1 109 ? -6.087 0.014 -5.165 1.00 81.44 109 LEU A O 1
ATOM 812 N N . THR A 1 110 ? -5.155 1.296 -6.753 1.00 79.06 110 THR A N 1
ATOM 813 C CA . THR A 1 110 ? -5.673 2.573 -6.240 1.00 79.06 110 THR A CA 1
ATOM 814 C C . THR A 1 110 ? -7.201 2.584 -6.220 1.00 79.06 110 THR A C 1
ATOM 816 O O . THR A 1 110 ? -7.804 2.900 -5.197 1.00 79.06 110 THR A O 1
ATOM 819 N N . TRP A 1 111 ? -7.832 2.188 -7.330 1.00 85.06 111 T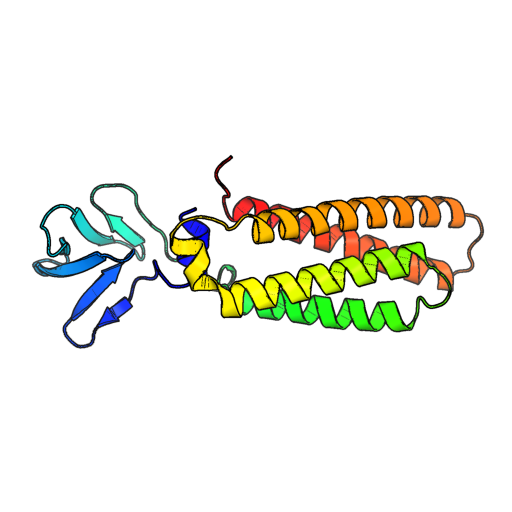RP A N 1
ATOM 820 C CA . TRP A 1 111 ? -9.287 2.075 -7.450 1.00 85.06 111 TRP A CA 1
ATOM 821 C C . TRP A 1 111 ? -9.878 1.131 -6.401 1.00 85.06 111 TRP A C 1
ATOM 823 O O . TRP A 1 111 ? -10.857 1.454 -5.728 1.00 85.06 111 TRP A O 1
ATOM 833 N N . THR A 1 112 ? -9.243 -0.024 -6.229 1.00 83.06 112 THR A N 1
ATOM 834 C CA . THR A 1 112 ? -9.654 -1.033 -5.260 1.00 83.06 112 THR A CA 1
ATOM 835 C C . THR A 1 112 ? -9.612 -0.490 -3.837 1.00 83.06 112 THR A C 1
ATOM 837 O O . THR A 1 112 ? -10.604 -0.568 -3.116 1.00 83.06 112 THR A O 1
ATOM 840 N N . LEU A 1 113 ? -8.476 0.083 -3.436 1.00 79.44 113 LEU A N 1
ATOM 841 C CA . LEU A 1 113 ? -8.283 0.577 -2.076 1.00 79.44 113 LEU A CA 1
ATOM 842 C C . LEU A 1 113 ? -9.158 1.800 -1.779 1.00 79.44 113 LEU A C 1
ATOM 844 O O . LEU A 1 113 ? -9.585 1.979 -0.641 1.00 79.44 113 LEU A O 1
ATOM 848 N N . GLY A 1 114 ? -9.436 2.631 -2.786 1.00 80.62 114 GLY A N 1
ATOM 849 C CA . GLY A 1 114 ? -10.278 3.815 -2.635 1.00 80.62 114 GLY A CA 1
ATOM 850 C C . GLY A 1 114 ? -11.772 3.500 -2.576 1.00 80.62 114 GLY A C 1
ATOM 851 O O . GLY A 1 114 ? -12.481 4.068 -1.749 1.00 80.62 114 GLY A O 1
ATOM 852 N N . TRP A 1 115 ? -12.256 2.606 -3.442 1.00 82.50 115 TRP A N 1
ATOM 853 C CA . TRP A 1 115 ? -13.695 2.430 -3.671 1.00 82.50 115 TRP A CA 1
ATOM 854 C C . TRP A 1 115 ? -14.272 1.138 -3.083 1.00 82.50 115 TRP A C 1
ATOM 856 O O . TRP A 1 115 ? -15.435 1.108 -2.693 1.00 82.50 115 TRP A O 1
ATOM 866 N N . HIS A 1 116 ? -13.463 0.082 -2.977 1.00 80.12 116 HIS A N 1
ATOM 867 C CA . HIS A 1 116 ? -13.900 -1.256 -2.549 1.00 80.12 116 HIS A CA 1
ATOM 868 C C . HIS A 1 116 ? -13.370 -1.614 -1.158 1.00 80.12 116 HIS A C 1
ATOM 870 O O . HIS A 1 116 ? -13.326 -2.778 -0.775 1.00 80.12 116 HIS A O 1
ATOM 876 N N . SER A 1 117 ? -12.971 -0.615 -0.370 1.00 74.25 117 SER A N 1
ATOM 877 C CA . SER A 1 117 ? -12.397 -0.804 0.965 1.00 74.25 117 SER A CA 1
ATOM 878 C C . SER A 1 117 ? -13.306 -1.586 1.919 1.00 74.25 117 SER A C 1
ATOM 880 O O . SER A 1 117 ? -12.818 -2.342 2.756 1.00 74.25 117 SER A O 1
ATOM 882 N N . ARG A 1 118 ? -14.627 -1.464 1.762 1.00 73.31 118 ARG A N 1
ATOM 883 C CA . ARG A 1 118 ? -15.618 -2.191 2.572 1.00 73.31 118 ARG A CA 1
ATOM 884 C C . ARG A 1 118 ? -15.627 -3.695 2.305 1.00 73.31 118 ARG A C 1
ATOM 886 O O . ARG A 1 118 ? -15.898 -4.459 3.225 1.00 73.31 118 ARG A O 1
ATOM 893 N N . ASP A 1 119 ? -15.285 -4.124 1.093 1.00 72.75 119 ASP A N 1
ATOM 894 C CA . ASP A 1 119 ? -15.334 -5.541 0.715 1.00 72.75 119 ASP A CA 1
ATOM 895 C C . ASP A 1 119 ? -14.260 -6.360 1.439 1.00 72.75 119 ASP A C 1
ATOM 897 O O . ASP A 1 119 ? -14.427 -7.555 1.660 1.00 72.75 119 ASP A O 1
ATOM 901 N N . PHE A 1 120 ? -13.182 -5.707 1.880 1.00 69.19 120 PHE A N 1
ATOM 902 C CA . PHE A 1 120 ? -12.087 -6.346 2.610 1.00 69.19 120 PHE A CA 1
ATOM 903 C C . PHE A 1 120 ? -12.418 -6.664 4.070 1.00 69.19 120 PHE A C 1
ATOM 905 O O . PHE A 1 120 ? -11.660 -7.406 4.696 1.00 69.19 120 PHE A O 1
ATOM 912 N N . ILE A 1 121 ? -13.531 -6.141 4.609 1.00 63.88 121 ILE A N 1
ATOM 913 C CA . ILE A 1 121 ? -13.972 -6.370 5.999 1.00 63.88 121 ILE A CA 1
ATOM 914 C C . ILE A 1 121 ? -14.166 -7.864 6.278 1.00 63.88 121 ILE A C 1
ATOM 916 O O . ILE A 1 121 ? -13.799 -8.347 7.345 1.00 63.88 121 ILE A O 1
ATOM 920 N N . TYR A 1 122 ? -14.651 -8.611 5.287 1.00 66.50 122 TYR A N 1
ATOM 921 C CA . TYR A 1 122 ? -14.961 -10.037 5.413 1.00 66.50 122 TYR A CA 1
ATOM 922 C C . TYR A 1 122 ? -13.884 -10.956 4.818 1.00 66.50 122 TYR A C 1
ATOM 924 O O . TYR A 1 122 ? -14.089 -12.162 4.702 1.00 66.50 122 TYR A O 1
ATOM 932 N N . GLY A 1 123 ? -12.730 -10.398 4.447 1.00 61.75 123 GLY A N 1
ATOM 933 C CA . GLY A 1 123 ? -11.654 -11.106 3.758 1.00 61.75 123 GLY A CA 1
ATOM 934 C C . GLY A 1 123 ? -11.379 -10.532 2.370 1.00 61.75 123 GLY A C 1
ATOM 935 O O . GLY A 1 123 ? -12.173 -9.781 1.812 1.00 61.75 123 GLY A O 1
ATOM 936 N N . ALA A 1 124 ? -10.213 -10.855 1.808 1.00 71.00 124 ALA A N 1
ATOM 937 C CA . ALA A 1 124 ? -9.838 -10.355 0.491 1.00 71.00 124 ALA A CA 1
ATOM 938 C C . ALA A 1 124 ? -10.653 -11.065 -0.607 1.00 71.00 124 ALA A C 1
ATOM 940 O O . ALA A 1 124 ? -10.616 -12.296 -0.691 1.00 71.00 124 ALA A O 1
ATOM 941 N N . PRO A 1 125 ? -11.355 -10.328 -1.482 1.00 76.94 125 PRO A N 1
ATOM 942 C CA . PRO A 1 125 ? -12.113 -10.943 -2.561 1.00 76.94 125 PRO A CA 1
ATOM 943 C C . PRO A 1 125 ? -11.186 -11.573 -3.613 1.00 76.94 125 PRO A C 1
ATOM 945 O O . PRO A 1 125 ? -10.067 -11.115 -3.847 1.00 76.94 125 PRO A O 1
ATOM 948 N N . TRP A 1 126 ? -11.659 -12.613 -4.304 1.00 84.62 126 TRP A N 1
ATOM 949 C CA . TRP A 1 126 ? -10.846 -13.380 -5.263 1.00 84.62 126 TRP A CA 1
ATOM 950 C C . TRP A 1 126 ? -10.271 -12.524 -6.404 1.00 84.62 126 TRP A C 1
ATOM 952 O O . TRP A 1 126 ? -9.157 -12.769 -6.865 1.00 84.62 126 TRP A O 1
ATOM 962 N N . TRP A 1 127 ? -10.994 -11.492 -6.847 1.00 82.56 127 TRP A N 1
ATOM 963 C CA . TRP A 1 127 ? -10.528 -10.584 -7.896 1.00 82.56 127 TRP A CA 1
ATOM 964 C C . TRP A 1 127 ? -9.351 -9.725 -7.420 1.00 82.56 127 TRP A C 1
ATOM 966 O O . TRP A 1 127 ? -8.485 -9.364 -8.215 1.00 82.56 127 TRP A O 1
ATOM 976 N N . PHE A 1 128 ? -9.268 -9.445 -6.117 1.00 80.19 128 PHE A N 1
ATOM 977 C CA . PHE A 1 128 ? -8.117 -8.774 -5.531 1.00 80.19 128 PHE A CA 1
ATOM 978 C C . PHE A 1 128 ? -6.907 -9.708 -5.475 1.00 80.19 128 PHE A C 1
ATOM 980 O O . PHE A 1 128 ? -5.793 -9.293 -5.777 1.00 80.19 128 PHE A O 1
ATOM 987 N N . LEU A 1 129 ? -7.114 -10.993 -5.175 1.00 80.06 129 LEU A N 1
ATOM 988 C CA . LEU A 1 129 ? -6.046 -11.993 -5.278 1.00 80.06 129 LEU A CA 1
ATOM 989 C C . LEU A 1 129 ? -5.534 -12.110 -6.718 1.00 80.06 129 LEU A C 1
ATOM 991 O O . LEU A 1 129 ? -4.326 -12.157 -6.939 1.00 80.06 129 LEU A O 1
ATOM 995 N N . ALA A 1 130 ? -6.432 -12.071 -7.707 1.00 80.00 130 ALA A N 1
ATOM 996 C CA . ALA A 1 130 ? -6.039 -12.005 -9.111 1.00 80.00 130 ALA A CA 1
ATOM 997 C C . ALA A 1 130 ? -5.234 -10.729 -9.416 1.00 80.00 130 ALA A C 1
ATOM 999 O O . ALA A 1 130 ? -4.205 -10.803 -10.087 1.00 80.00 130 ALA A O 1
ATOM 1000 N N . LEU A 1 131 ? -5.629 -9.574 -8.871 1.00 82.50 131 LEU A N 1
ATOM 1001 C CA . LEU A 1 131 ? -4.873 -8.326 -9.001 1.00 82.50 131 LEU A CA 1
ATOM 1002 C C . LEU A 1 131 ? -3.441 -8.454 -8.456 1.00 82.50 131 LEU A C 1
ATOM 1004 O O . LEU A 1 131 ? -2.509 -7.953 -9.082 1.00 82.50 131 LEU A O 1
ATOM 1008 N N . LEU A 1 132 ? -3.248 -9.175 -7.347 1.00 79.88 132 LEU A N 1
ATOM 1009 C CA . LEU A 1 132 ? -1.931 -9.446 -6.760 1.00 79.88 132 LEU A CA 1
ATOM 1010 C C . LEU A 1 132 ? -1.044 -10.370 -7.615 1.00 79.88 132 LEU A C 1
ATOM 1012 O O . LEU A 1 132 ? 0.150 -10.485 -7.335 1.00 79.88 132 LEU A O 1
ATOM 1016 N N . THR A 1 133 ? -1.566 -10.980 -8.684 1.00 74.81 133 THR A N 1
ATOM 1017 C CA . THR A 1 133 ? -0.735 -11.715 -9.656 1.00 74.81 133 THR A CA 1
ATOM 1018 C C . THR A 1 133 ? -0.054 -10.789 -10.669 1.00 74.81 133 THR A C 1
ATOM 1020 O O . THR A 1 133 ? 1.042 -11.100 -11.140 1.00 74.81 133 THR A O 1
ATOM 1023 N N . LEU A 1 134 ? -0.636 -9.615 -10.968 1.00 75.25 134 LEU A N 1
ATOM 1024 C CA . LEU A 1 134 ? -0.055 -8.656 -11.918 1.00 75.25 134 LEU A CA 1
ATOM 1025 C C . LEU A 1 134 ? 1.358 -8.195 -11.529 1.00 75.25 134 LEU A C 1
ATOM 1027 O O . LEU A 1 134 ? 2.217 -8.168 -12.406 1.00 75.25 134 LEU A O 1
ATOM 1031 N N . PRO A 1 135 ? 1.666 -7.882 -10.259 1.00 70.25 135 PRO A N 1
ATOM 1032 C CA . PRO A 1 135 ? 3.012 -7.514 -9.847 1.00 70.25 135 PRO A CA 1
ATOM 1033 C C . PRO A 1 135 ? 4.057 -8.593 -10.157 1.00 70.25 135 PRO A C 1
ATOM 1035 O O . PRO A 1 135 ? 5.171 -8.259 -10.553 1.00 70.25 135 PRO A O 1
ATOM 1038 N N . VAL A 1 136 ? 3.710 -9.879 -10.034 1.00 73.25 136 VAL A N 1
ATOM 1039 C CA . VAL A 1 136 ? 4.615 -10.985 -10.396 1.00 73.25 136 VAL A CA 1
ATOM 1040 C C . VAL A 1 136 ? 4.922 -10.939 -11.891 1.00 73.25 136 VAL A C 1
ATOM 1042 O O . VAL A 1 136 ? 6.083 -11.009 -12.291 1.00 73.25 136 VAL A O 1
ATOM 1045 N N . LEU A 1 137 ? 3.897 -10.740 -12.721 1.00 71.81 137 LEU A N 1
ATOM 1046 C CA . LEU A 1 137 ? 4.062 -10.581 -14.167 1.00 71.81 137 LEU A CA 1
ATOM 1047 C C . LEU A 1 137 ? 4.893 -9.338 -14.517 1.00 71.81 137 LEU A C 1
ATOM 1049 O O . LEU A 1 137 ? 5.735 -9.399 -15.413 1.00 71.81 137 LEU A O 1
ATOM 1053 N N . VAL A 1 138 ? 4.711 -8.232 -13.786 1.00 71.69 138 VAL A N 1
ATOM 1054 C CA . VAL A 1 138 ? 5.519 -7.013 -13.935 1.00 71.69 138 VAL A CA 1
ATOM 1055 C C . VAL A 1 138 ? 6.984 -7.303 -13.619 1.00 71.69 138 VAL A C 1
ATOM 1057 O O . VAL A 1 138 ? 7.841 -6.945 -14.421 1.00 71.69 138 VAL A O 1
ATOM 1060 N N . VAL A 1 139 ? 7.286 -7.997 -12.515 1.00 71.69 139 VAL A N 1
ATOM 1061 C CA . VAL A 1 139 ? 8.661 -8.384 -12.146 1.00 71.69 139 VAL A CA 1
ATOM 1062 C C . VAL A 1 139 ? 9.285 -9.280 -13.207 1.00 71.69 139 VAL A C 1
ATOM 1064 O O . VAL A 1 139 ? 10.404 -9.013 -13.637 1.00 71.69 139 VAL A O 1
ATOM 1067 N N . LEU A 1 140 ? 8.566 -10.301 -13.680 1.00 72.12 140 LEU A N 1
ATOM 1068 C CA . LEU A 1 140 ? 9.054 -11.194 -14.735 1.00 72.12 140 LEU A CA 1
ATOM 1069 C C . LEU A 1 140 ? 9.337 -10.432 -16.036 1.00 72.12 140 LEU A C 1
ATOM 1071 O O . LEU A 1 140 ? 10.400 -10.605 -16.636 1.00 72.12 140 LEU A O 1
ATOM 1075 N N . GLY A 1 141 ? 8.430 -9.539 -16.441 1.00 72.12 141 GLY A N 1
ATOM 1076 C CA . GLY A 1 141 ? 8.631 -8.656 -17.590 1.00 72.12 141 GLY A CA 1
ATOM 1077 C C . GLY A 1 141 ? 9.834 -7.728 -17.407 1.00 72.12 141 GLY A C 1
ATOM 1078 O O . GLY A 1 141 ? 10.597 -7.501 -18.346 1.00 72.12 141 GLY A O 1
ATOM 1079 N N . PHE A 1 142 ? 10.059 -7.249 -16.183 1.00 70.50 142 PHE A N 1
ATOM 1080 C CA . PHE A 1 142 ? 11.201 -6.409 -15.848 1.00 70.50 142 PHE A CA 1
ATOM 1081 C C . PHE A 1 142 ? 12.525 -7.174 -15.898 1.00 70.50 142 PHE A C 1
ATOM 1083 O O . PHE A 1 142 ? 13.495 -6.680 -16.468 1.00 70.50 142 PHE A O 1
ATOM 1090 N N . ILE A 1 143 ? 12.567 -8.399 -15.367 1.00 73.00 143 ILE A N 1
ATOM 1091 C CA . ILE A 1 143 ? 13.729 -9.294 -15.458 1.00 73.00 143 ILE A CA 1
ATOM 1092 C C . ILE A 1 143 ? 14.058 -9.575 -16.926 1.00 73.00 143 ILE A C 1
ATOM 1094 O O . ILE A 1 143 ? 15.217 -9.459 -17.327 1.00 73.00 143 ILE A O 1
ATOM 1098 N N . ALA A 1 144 ? 13.048 -9.881 -17.746 1.00 72.12 144 ALA A N 1
ATOM 1099 C CA . ALA A 1 144 ? 13.229 -10.082 -19.181 1.00 72.12 144 ALA A CA 1
ATOM 1100 C C . ALA A 1 144 ? 13.797 -8.822 -19.860 1.00 72.12 144 ALA A C 1
ATOM 1102 O O . ALA A 1 144 ? 14.781 -8.908 -20.598 1.00 72.12 144 ALA A O 1
ATOM 1103 N N . ALA A 1 145 ? 13.252 -7.643 -19.545 1.00 69.19 145 ALA A N 1
ATOM 1104 C CA . ALA A 1 145 ? 13.743 -6.369 -20.066 1.00 69.19 145 ALA A CA 1
ATOM 1105 C C . ALA A 1 145 ? 15.186 -6.067 -19.624 1.00 69.19 145 ALA A C 1
ATOM 1107 O O . ALA A 1 145 ? 15.988 -5.592 -20.430 1.00 69.19 145 ALA A O 1
ATOM 1108 N N . VAL A 1 146 ? 15.555 -6.364 -18.374 1.00 72.12 146 VAL A N 1
ATOM 1109 C CA . VAL A 1 146 ? 16.930 -6.227 -17.868 1.00 72.12 146 VAL A CA 1
ATOM 1110 C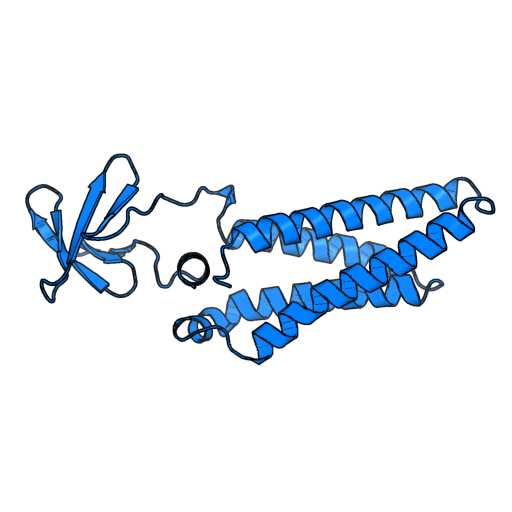 C . VAL A 1 146 ? 17.869 -7.190 -18.593 1.00 72.12 146 VAL A C 1
ATOM 1112 O O . VAL A 1 146 ? 18.939 -6.773 -19.031 1.00 72.12 146 VAL A O 1
ATOM 1115 N N . ALA A 1 147 ? 17.469 -8.445 -18.800 1.00 73.69 147 ALA A N 1
ATOM 1116 C CA . ALA A 1 147 ? 18.271 -9.424 -19.530 1.00 73.69 147 ALA A CA 1
ATOM 1117 C C . ALA A 1 147 ? 18.529 -8.990 -20.984 1.00 73.69 147 ALA A C 1
ATOM 1119 O O . ALA A 1 147 ? 19.669 -9.046 -21.454 1.00 73.69 147 ALA A O 1
ATOM 1120 N N . GLU A 1 148 ? 17.510 -8.490 -21.691 1.00 71.69 148 GLU A N 1
ATOM 1121 C CA . GLU A 1 148 ? 17.681 -7.893 -23.025 1.00 71.69 148 GLU A CA 1
ATOM 1122 C C . GLU A 1 148 ? 18.589 -6.662 -22.992 1.00 71.69 148 GLU A C 1
ATOM 1124 O O . GLU A 1 148 ? 19.439 -6.473 -23.864 1.00 71.69 148 GLU A O 1
ATOM 1129 N N . THR A 1 149 ? 18.447 -5.845 -21.952 1.00 70.06 149 THR A N 1
ATOM 1130 C CA . THR A 1 149 ? 19.240 -4.635 -21.749 1.00 70.06 149 THR A CA 1
ATOM 1131 C C . THR A 1 149 ? 20.720 -4.957 -21.541 1.00 70.06 149 THR A C 1
ATOM 1133 O O . THR A 1 149 ? 21.566 -4.318 -22.167 1.00 70.06 149 THR A O 1
ATOM 1136 N N . ILE A 1 150 ? 21.043 -5.971 -20.734 1.00 74.94 150 ILE A N 1
ATOM 1137 C CA . ILE A 1 150 ? 22.411 -6.463 -20.516 1.00 74.94 150 ILE A CA 1
ATOM 1138 C C . ILE A 1 150 ? 22.980 -7.037 -21.818 1.00 74.94 150 ILE A C 1
ATOM 1140 O O . ILE A 1 150 ? 24.091 -6.683 -22.211 1.00 74.94 150 ILE A O 1
ATOM 1144 N N . ARG A 1 151 ? 22.202 -7.850 -22.547 1.00 77.56 151 ARG A N 1
ATOM 1145 C CA . ARG A 1 151 ? 22.614 -8.387 -23.859 1.00 77.56 151 ARG A CA 1
ATOM 1146 C C . ARG A 1 151 ? 22.894 -7.276 -24.877 1.00 77.56 151 ARG A C 1
ATOM 1148 O O . ARG A 1 151 ? 23.804 -7.403 -25.695 1.00 77.56 151 ARG A O 1
ATOM 1155 N N . GLY A 1 152 ? 22.135 -6.182 -24.824 1.00 69.94 152 GLY A N 1
ATOM 1156 C CA . GLY A 1 152 ? 22.313 -5.010 -25.683 1.00 69.94 152 GLY A CA 1
ATOM 1157 C C . GLY A 1 152 ? 23.446 -4.069 -25.260 1.00 69.94 152 GLY A C 1
ATOM 1158 O O . GLY A 1 152 ? 23.930 -3.305 -26.094 1.00 69.94 152 GLY A O 1
ATOM 1159 N N . TRP A 1 153 ? 23.901 -4.140 -24.003 1.00 71.62 153 TRP A N 1
ATOM 1160 C CA . TRP A 1 153 ? 24.825 -3.181 -23.384 1.00 71.62 153 TRP A CA 1
ATOM 1161 C C . TRP A 1 153 ? 26.143 -3.032 -24.148 1.00 71.62 153 TRP A C 1
ATOM 1163 O O . TRP A 1 153 ? 26.628 -1.917 -24.358 1.00 71.62 153 TRP A O 1
ATOM 1173 N N . ALA A 1 154 ? 26.691 -4.148 -24.633 1.00 70.38 154 ALA A N 1
ATOM 1174 C CA . ALA A 1 154 ? 27.935 -4.166 -25.401 1.00 70.38 154 ALA A CA 1
ATOM 1175 C C . ALA A 1 154 ? 27.829 -3.438 -26.757 1.00 70.38 154 ALA A C 1
ATOM 1177 O O . ALA A 1 154 ? 28.848 -3.104 -27.353 1.00 70.38 154 ALA A O 1
ATOM 1178 N N . ARG A 1 155 ? 26.611 -3.181 -27.255 1.00 72.69 155 ARG A N 1
ATOM 1179 C CA . ARG A 1 155 ? 26.359 -2.631 -28.598 1.00 72.69 155 ARG A CA 1
ATOM 1180 C C . ARG A 1 155 ? 25.759 -1.220 -28.583 1.00 72.69 155 ARG A C 1
ATOM 1182 O O . ARG A 1 155 ? 25.516 -0.648 -29.643 1.00 72.69 155 ARG A O 1
ATOM 1189 N N . THR A 1 156 ? 25.498 -0.641 -27.409 1.00 66.94 156 THR A N 1
ATOM 1190 C CA . THR A 1 156 ? 24.758 0.628 -27.273 1.00 66.94 156 THR A CA 1
ATOM 1191 C C . THR A 1 156 ? 25.643 1.859 -27.052 1.00 66.94 156 THR A C 1
ATOM 1193 O O . THR A 1 156 ? 26.544 1.865 -26.214 1.00 66.94 156 THR A O 1
ATOM 1196 N N . ARG A 1 157 ? 25.317 2.945 -27.772 1.00 73.81 157 ARG A N 1
ATOM 1197 C CA . ARG A 1 157 ? 25.893 4.297 -27.614 1.00 73.81 157 ARG A CA 1
ATOM 1198 C C . ARG A 1 157 ? 25.559 4.902 -26.233 1.00 73.81 157 ARG A C 1
ATOM 1200 O O . ARG A 1 157 ? 24.588 4.463 -25.616 1.00 73.81 157 ARG A O 1
ATOM 1207 N N . PRO A 1 158 ? 26.282 5.941 -25.765 1.00 69.69 158 PRO A N 1
ATOM 1208 C CA . PRO A 1 158 ? 26.139 6.500 -24.412 1.00 69.69 158 PRO A CA 1
ATOM 1209 C C . PRO A 1 158 ? 24.700 6.840 -23.989 1.00 69.69 158 PRO A C 1
ATOM 1211 O O . PRO A 1 158 ? 24.292 6.480 -22.890 1.00 69.69 158 PRO A O 1
ATOM 1214 N N . GLY A 1 159 ? 23.888 7.432 -24.875 1.00 63.84 159 GLY A N 1
ATOM 1215 C CA . GLY A 1 159 ? 22.478 7.742 -24.581 1.00 63.84 159 GLY A CA 1
ATOM 1216 C C . GLY A 1 159 ? 21.598 6.509 -24.331 1.00 63.84 159 GLY A C 1
ATOM 1217 O O . GLY A 1 159 ? 20.623 6.582 -23.589 1.00 63.84 159 GLY A O 1
ATOM 1218 N N . GLY A 1 160 ? 21.978 5.348 -24.873 1.00 65.50 160 GLY A N 1
ATOM 1219 C CA . GLY A 1 160 ? 21.318 4.076 -24.589 1.00 65.50 160 GLY A CA 1
ATOM 1220 C C . GLY A 1 160 ? 21.495 3.626 -23.141 1.00 65.50 160 GLY A C 1
ATOM 1221 O O . GLY A 1 160 ? 20.595 2.971 -22.631 1.00 65.50 160 GLY A O 1
ATOM 1222 N N . ARG A 1 161 ? 22.590 4.028 -22.473 1.00 68.06 161 ARG A N 1
ATOM 1223 C CA . ARG A 1 161 ? 22.929 3.642 -21.090 1.00 68.06 161 ARG A CA 1
ATOM 1224 C C . ARG A 1 161 ? 22.068 4.342 -20.041 1.00 68.06 161 ARG A C 1
ATOM 1226 O O . ARG A 1 161 ? 21.715 3.731 -19.039 1.00 68.06 161 ARG A O 1
ATOM 1233 N N . ILE A 1 162 ? 21.644 5.580 -20.309 1.00 68.19 162 ILE A N 1
ATOM 1234 C CA . ILE A 1 162 ? 20.749 6.350 -19.424 1.00 68.19 162 ILE A CA 1
ATOM 1235 C C . ILE A 1 162 ? 19.411 5.620 -19.241 1.00 68.19 162 ILE A C 1
ATOM 1237 O O . ILE A 1 162 ? 18.927 5.470 -18.124 1.00 68.19 162 ILE A O 1
ATOM 1241 N N . HIS A 1 163 ? 18.853 5.073 -20.324 1.00 63.88 163 HIS A N 1
ATOM 1242 C CA . HIS A 1 163 ? 17.621 4.279 -20.270 1.00 63.88 163 HIS A CA 1
ATOM 1243 C C . HIS A 1 163 ? 17.760 3.011 -19.401 1.00 63.88 163 HIS A C 1
ATOM 1245 O O . HIS A 1 163 ? 16.794 2.569 -18.779 1.00 63.88 163 HIS A O 1
ATOM 1251 N N . GLN A 1 164 ? 18.964 2.433 -19.334 1.00 65.50 164 GLN A N 1
ATOM 1252 C CA . GLN A 1 164 ? 19.249 1.220 -18.555 1.00 65.50 164 GLN A CA 1
ATOM 1253 C C . GLN A 1 164 ? 19.302 1.535 -17.056 1.00 65.50 164 GLN A C 1
ATOM 1255 O O . GLN A 1 164 ? 18.740 0.788 -16.262 1.00 65.50 164 GLN A O 1
ATOM 1260 N N . VAL A 1 165 ? 19.899 2.671 -16.677 1.00 69.69 165 VAL A N 1
ATOM 1261 C CA . VAL A 1 165 ? 19.926 3.158 -15.284 1.00 69.69 165 VAL A CA 1
ATOM 1262 C C . VAL A 1 165 ? 18.514 3.454 -14.782 1.00 69.69 165 VAL A C 1
ATOM 1264 O O . VAL A 1 165 ? 18.152 3.021 -13.692 1.00 69.69 165 VAL A O 1
ATOM 1267 N N . VAL A 1 166 ? 17.690 4.119 -15.598 1.00 67.69 166 VAL A N 1
ATOM 1268 C CA . VAL A 1 166 ? 16.281 4.388 -15.258 1.00 67.69 166 VAL A CA 1
ATOM 1269 C C . VAL A 1 166 ? 15.505 3.084 -15.061 1.00 67.69 166 VAL A C 1
ATOM 1271 O O . VAL A 1 166 ? 14.742 2.961 -14.105 1.00 67.69 166 VAL A O 1
ATOM 1274 N N . SER A 1 167 ? 15.744 2.083 -15.913 1.00 66.50 167 SER A N 1
ATOM 1275 C CA . SER A 1 167 ? 15.120 0.766 -15.761 1.00 66.50 167 SER A CA 1
ATOM 1276 C C . SER A 1 167 ? 15.553 0.103 -14.444 1.00 66.50 167 SER A C 1
ATOM 1278 O O . SER A 1 167 ? 14.712 -0.287 -13.645 1.00 66.50 167 SER A O 1
ATOM 1280 N N . LEU A 1 168 ? 16.851 0.045 -14.139 1.00 68.56 168 LEU A N 1
ATOM 1281 C CA . LEU A 1 168 ? 17.332 -0.526 -12.872 1.00 68.56 168 LEU A CA 1
ATOM 1282 C C . LEU A 1 168 ? 16.769 0.199 -11.637 1.00 68.56 168 LEU A C 1
ATOM 1284 O O . LEU A 1 168 ? 16.409 -0.458 -10.661 1.00 68.56 168 LEU A O 1
ATOM 1288 N N . GLY A 1 169 ? 16.619 1.525 -11.701 1.00 71.19 169 GLY A N 1
ATOM 1289 C CA . GLY A 1 169 ? 15.933 2.302 -10.665 1.00 71.19 169 GLY A CA 1
ATOM 1290 C C . GLY A 1 169 ? 14.475 1.870 -10.473 1.00 71.19 169 GLY A C 1
ATOM 1291 O O . GLY A 1 169 ? 14.031 1.690 -9.341 1.00 71.19 169 GLY A O 1
ATOM 1292 N N . GLY A 1 170 ? 13.755 1.609 -11.569 1.00 69.62 170 GLY A N 1
ATOM 1293 C CA . GLY A 1 170 ? 12.404 1.044 -11.532 1.00 69.62 170 GLY A CA 1
ATOM 1294 C C . GLY A 1 170 ? 12.338 -0.322 -10.837 1.00 69.62 170 GLY A C 1
ATOM 1295 O O . GLY A 1 170 ? 11.446 -0.547 -10.024 1.00 69.62 170 GLY A O 1
ATOM 1296 N N . LEU A 1 171 ? 13.310 -1.211 -11.077 1.00 69.50 171 LEU A N 1
ATOM 1297 C CA . LEU A 1 171 ? 13.370 -2.520 -10.410 1.00 69.50 171 LEU A CA 1
ATOM 1298 C C . LEU A 1 171 ? 13.620 -2.403 -8.902 1.00 69.50 171 LEU A C 1
ATOM 1300 O O . LEU A 1 171 ? 12.992 -3.119 -8.121 1.00 69.50 171 LEU A O 1
ATOM 1304 N N . ALA A 1 172 ? 14.528 -1.514 -8.491 1.00 68.38 172 ALA A N 1
ATOM 1305 C CA . ALA A 1 172 ? 14.805 -1.270 -7.077 1.00 68.38 172 ALA A CA 1
ATOM 1306 C C . ALA A 1 172 ? 13.550 -0.763 -6.353 1.00 68.38 172 ALA A C 1
ATOM 1308 O O . ALA A 1 172 ? 13.232 -1.220 -5.259 1.00 68.38 172 ALA A O 1
ATOM 1309 N N . LEU A 1 173 ? 12.792 0.116 -7.008 1.00 67.38 173 LEU A N 1
ATOM 1310 C CA . LEU A 1 173 ? 11.529 0.646 -6.504 1.00 67.38 173 LEU A CA 1
ATOM 1311 C C . LEU A 1 173 ? 10.421 -0.401 -6.417 1.00 67.38 173 LEU A C 1
ATOM 1313 O O . LEU A 1 173 ? 9.729 -0.464 -5.406 1.00 67.38 173 LEU A O 1
ATOM 1317 N N . VAL A 1 174 ? 10.271 -1.247 -7.437 1.00 68.38 174 VAL A N 1
ATOM 1318 C CA . VAL A 1 174 ? 9.316 -2.364 -7.405 1.00 68.38 174 VAL A CA 1
ATOM 1319 C C . VAL A 1 174 ? 9.680 -3.331 -6.279 1.00 68.38 174 VAL A C 1
ATOM 1321 O O . VAL A 1 174 ? 8.824 -3.686 -5.476 1.00 68.38 174 VAL A O 1
ATOM 1324 N N . THR A 1 175 ? 10.957 -3.698 -6.161 1.00 69.06 175 THR A N 1
ATOM 1325 C CA . THR A 1 175 ? 11.461 -4.542 -5.067 1.00 69.06 175 THR A CA 1
ATOM 1326 C C . THR A 1 175 ? 11.180 -3.914 -3.701 1.00 69.06 175 THR A C 1
ATOM 1328 O O . THR A 1 175 ? 10.696 -4.601 -2.806 1.00 69.06 175 THR A O 1
ATOM 1331 N N . TRP A 1 176 ? 11.416 -2.608 -3.544 1.00 70.44 176 TRP A N 1
ATOM 1332 C CA . TRP A 1 176 ? 11.091 -1.874 -2.321 1.00 70.44 176 TRP A CA 1
ATOM 1333 C C . TRP A 1 176 ? 9.587 -1.898 -2.033 1.00 70.44 176 TRP A C 1
ATOM 1335 O O . TRP A 1 176 ? 9.195 -2.182 -0.904 1.00 70.44 176 TRP A O 1
ATOM 1345 N N . PHE A 1 177 ? 8.739 -1.670 -3.040 1.00 71.88 177 PHE A N 1
ATOM 1346 C CA . PHE A 1 177 ? 7.289 -1.751 -2.886 1.00 71.88 177 PHE A CA 1
ATOM 1347 C C . PHE A 1 177 ? 6.869 -3.136 -2.400 1.00 71.88 177 PHE A C 1
ATOM 1349 O O . PHE A 1 177 ? 6.156 -3.220 -1.412 1.00 71.88 177 PHE A O 1
ATOM 1356 N N . PHE A 1 178 ? 7.354 -4.219 -3.013 1.00 68.88 178 PHE A N 1
ATOM 1357 C CA . PHE A 1 178 ? 7.045 -5.579 -2.561 1.00 68.88 178 PHE A CA 1
ATOM 1358 C C . PHE A 1 178 ? 7.555 -5.885 -1.165 1.00 68.88 178 PHE A C 1
ATOM 1360 O O . PHE A 1 178 ? 6.847 -6.519 -0.391 1.00 68.88 178 PHE A O 1
ATOM 1367 N N . TRP A 1 179 ? 8.768 -5.442 -0.842 1.00 66.62 179 TRP A N 1
ATOM 1368 C CA . TRP A 1 179 ? 9.334 -5.612 0.487 1.00 66.62 179 TRP A CA 1
ATOM 1369 C C . TRP A 1 179 ? 8.436 -4.958 1.540 1.00 66.62 179 TRP A C 1
ATOM 1371 O O . TRP A 1 179 ? 8.031 -5.610 2.499 1.00 66.62 179 TRP A O 1
ATOM 1381 N N . ASN A 1 180 ? 8.025 -3.708 1.310 1.00 65.12 180 ASN A N 1
ATOM 1382 C CA . ASN A 1 180 ? 7.119 -2.991 2.207 1.00 65.12 180 ASN A CA 1
ATOM 1383 C C . ASN A 1 180 ? 5.687 -3.538 2.164 1.00 65.12 180 ASN A C 1
ATOM 1385 O O . ASN A 1 180 ? 5.013 -3.569 3.187 1.00 65.12 180 ASN A O 1
ATOM 1389 N N . TRP A 1 181 ? 5.228 -4.044 1.022 1.00 64.62 181 TRP A N 1
ATOM 1390 C CA . TRP A 1 181 ? 3.924 -4.691 0.893 1.00 64.62 181 TRP A CA 1
ATOM 1391 C C . TRP A 1 181 ? 3.864 -6.008 1.667 1.00 64.62 181 TRP A C 1
ATOM 1393 O O . TRP A 1 181 ? 2.840 -6.335 2.257 1.00 64.62 181 TRP A O 1
ATOM 1403 N N . ASN A 1 182 ? 4.970 -6.751 1.727 1.00 55.72 182 ASN A N 1
ATOM 1404 C CA . ASN A 1 182 ? 5.078 -7.949 2.553 1.00 55.72 182 ASN A CA 1
ATOM 1405 C C . ASN A 1 182 ? 5.111 -7.585 4.050 1.00 55.72 182 ASN A C 1
ATOM 1407 O O . ASN A 1 182 ? 4.507 -8.268 4.876 1.00 55.72 182 ASN A O 1
ATOM 1411 N N . LEU A 1 183 ? 5.697 -6.430 4.395 1.00 45.78 183 LEU A N 1
ATOM 1412 C CA . LEU A 1 183 ? 5.578 -5.838 5.732 1.00 45.78 183 LEU A CA 1
ATOM 1413 C C . LEU A 1 183 ? 4.144 -5.395 6.068 1.00 45.78 183 LEU A C 1
ATOM 1415 O O . LEU A 1 183 ? 3.842 -5.217 7.244 1.00 45.78 183 LEU A O 1
ATOM 1419 N N . LEU A 1 184 ? 3.213 -5.304 5.112 1.00 51.12 184 LEU A N 1
ATOM 1420 C CA . LEU A 1 184 ? 1.792 -5.106 5.427 1.00 51.12 184 LEU A CA 1
ATOM 1421 C C . LEU A 1 184 ? 1.120 -6.365 6.005 1.00 51.12 184 LEU A C 1
ATOM 1423 O O . LEU A 1 184 ? -0.032 -6.285 6.423 1.00 51.12 184 LEU A O 1
ATOM 1427 N N . GLY A 1 185 ? 1.835 -7.492 6.134 1.00 41.44 185 GLY A N 1
ATOM 1428 C CA . GLY A 1 185 ? 1.424 -8.611 6.987 1.00 41.44 185 GLY A CA 1
ATOM 1429 C C . GLY A 1 185 ? 0.170 -9.327 6.491 1.00 41.44 185 GLY A C 1
ATOM 1430 O O . GLY A 1 185 ? -0.832 -9.439 7.209 1.00 41.44 185 GLY A O 1
ATOM 1431 N N . TRP A 1 186 ? 0.221 -9.822 5.257 1.00 39.72 186 TRP A N 1
ATOM 1432 C CA . TRP A 1 186 ? -0.689 -10.875 4.825 1.00 39.72 186 TRP A CA 1
ATOM 1433 C C . TRP A 1 186 ? -0.357 -12.131 5.638 1.00 39.72 186 TRP A C 1
ATOM 1435 O O . TRP A 1 186 ? 0.781 -12.591 5.557 1.00 39.72 186 TRP A O 1
ATOM 1445 N N . PRO A 1 187 ? -1.272 -12.659 6.470 1.00 38.31 187 PRO A N 1
ATOM 1446 C CA . PRO A 1 187 ? -1.062 -13.979 7.037 1.00 38.31 187 PRO A CA 1
ATOM 1447 C C . PRO A 1 187 ? -0.993 -14.957 5.863 1.00 38.31 187 PRO A C 1
ATOM 1449 O O . PRO A 1 187 ? -1.892 -14.960 5.017 1.00 38.31 187 PRO A O 1
ATOM 1452 N N . VAL A 1 188 ? 0.114 -15.694 5.784 1.00 39.56 188 VAL A N 1
ATOM 1453 C CA . VAL A 1 188 ? 0.204 -16.923 4.989 1.00 39.56 188 VAL A CA 1
ATOM 1454 C C . VAL A 1 188 ? -0.554 -18.009 5.735 1.00 39.56 188 VAL A C 1
ATOM 1456 O O . VAL A 1 188 ? -0.415 -18.043 6.980 1.00 39.56 188 VAL A O 1
#

Sequence (188 aa):
MERLLVLLGSLRLTVAGDGTVHFKGHEYADAGGGLYAQRDGEDHLVFRDGRVATDGPEYERLGPADSLPLNLVVLAAFVLIALGALAGLRRRPLTAAASLLGVVFLALLTWTLGWHSRDFIYGAPWWFLALLTLPVLVVLGFIAAVAETIRGWARTRPGGRIHQVVSLGGLALVTWFFWNWNLLGWPV